Protein AF-A0A955R3Y4-F1 (afdb_monomer_lite)

Radius of gyration: 25.88 Å; chains: 1; bounding box: 70×52×68 Å

Foldseek 3Di:
DPPVPDDWDWDADPVGDTDTHGDDPDPVVVVVVPDDPPPDVVVVVPPPDDPPPQDQFDQEDEWDDDAAEGEAEQQDKDWHAYAYPVRPFQAKAKDKAFPQWGAHGRRIIIGNHHPLRAAKMKIKMWTDDPPDIDIGIYIYHYHYDPDDPPPPPDPPPPPPDDDDDDDDDSDVQKWKKKWKFKKKWKDAPQDAGPVCVPPPRIDMDMWIKIKIKIWHDDQFKIKMKIKMWTQPCDPDPDSVDTDIWIKIKIWMWGDGNFKIKTKMWIDTPVWTWIWMKIGGFPDADPVRFTKAKIWIWIQTPPRNIIMIIMTIMDTD

pLDDT: mean 72.3, std 21.32, range [29.27, 97.88]

Structure (mmCIF, N/CA/C/O backbone):
data_AF-A0A955R3Y4-F1
#
_entry.id   AF-A0A955R3Y4-F1
#
loop_
_atom_site.group_PDB
_atom_site.id
_atom_site.type_symbol
_atom_site.label_atom_id
_atom_site.label_alt_id
_atom_site.label_comp_id
_atom_site.label_asym_id
_atom_site.label_entity_id
_atom_site.label_seq_id
_atom_site.pdbx_PDB_ins_code
_atom_site.Cartn_x
_atom_site.Cartn_y
_atom_site.Cartn_z
_atom_site.occupancy
_atom_site.B_iso_or_equiv
_atom_site.auth_seq_id
_atom_site.auth_comp_id
_atom_site.auth_asym_id
_atom_site.auth_atom_id
_atom_site.pdbx_PDB_model_num
ATOM 1 N N . GLU A 1 1 ? -15.580 -16.713 -31.686 1.00 42.12 1 GLU A N 1
ATOM 2 C CA . GLU A 1 1 ? -15.980 -15.985 -32.903 1.00 42.12 1 GLU A CA 1
ATOM 3 C C . GLU A 1 1 ? -17.312 -16.547 -33.347 1.00 42.12 1 GLU A C 1
ATOM 5 O O . GLU A 1 1 ? -17.375 -17.719 -33.713 1.00 42.12 1 GLU A O 1
ATOM 10 N N . ASP A 1 2 ? -18.370 -15.755 -33.186 1.00 47.81 2 ASP A N 1
ATOM 11 C CA . ASP A 1 2 ? -19.682 -16.065 -33.756 1.00 47.81 2 ASP A CA 1
ATOM 12 C C . ASP A 1 2 ? -19.708 -15.637 -35.242 1.00 47.81 2 ASP A C 1
ATOM 14 O O . ASP A 1 2 ? -18.773 -14.993 -35.731 1.00 47.81 2 ASP A O 1
ATOM 18 N N . ALA A 1 3 ? -20.763 -16.015 -35.971 1.00 44.94 3 ALA A N 1
ATOM 19 C CA . ALA A 1 3 ? -20.876 -15.871 -37.433 1.00 44.94 3 ALA A CA 1
ATOM 20 C C . ALA A 1 3 ? -20.711 -14.435 -37.986 1.00 44.94 3 ALA A C 1
ATOM 22 O O . ALA A 1 3 ? -20.480 -14.277 -39.185 1.00 44.94 3 ALA A O 1
ATOM 23 N N . ASP A 1 4 ? -20.775 -13.421 -37.121 1.00 56.56 4 ASP A N 1
ATOM 24 C CA . ASP A 1 4 ? -20.722 -11.999 -37.477 1.00 56.56 4 ASP A CA 1
ATOM 25 C C . ASP A 1 4 ? -19.352 -11.336 -37.208 1.00 56.56 4 ASP A C 1
ATOM 27 O O . ASP A 1 4 ? -19.182 -10.145 -37.451 1.00 56.56 4 ASP A O 1
ATOM 31 N N . GLY A 1 5 ? -18.343 -12.086 -36.740 1.00 57.78 5 GLY A N 1
ATOM 32 C CA . GLY A 1 5 ? -16.956 -11.601 -36.636 1.00 57.78 5 GLY A CA 1
ATOM 33 C C . GLY A 1 5 ? -16.653 -10.623 -35.489 1.00 57.78 5 GLY A C 1
ATOM 34 O O . GLY A 1 5 ? -15.522 -10.148 -35.399 1.00 57.78 5 GLY A O 1
ATOM 35 N N . CYS A 1 6 ? -17.605 -10.340 -34.594 1.00 65.44 6 CYS A N 1
ATOM 36 C CA . CYS A 1 6 ? -17.354 -9.553 -33.380 1.00 65.44 6 CYS A CA 1
ATOM 37 C C . CYS A 1 6 ? -16.723 -10.454 -32.279 1.00 65.44 6 CYS A C 1
ATOM 39 O O . CYS A 1 6 ? -17.157 -11.600 -32.100 1.00 65.44 6 CYS A O 1
ATOM 41 N N . PRO A 1 7 ? -15.696 -9.991 -31.536 1.00 52.31 7 PRO A N 1
ATOM 42 C CA . PRO A 1 7 ? -15.112 -10.756 -30.437 1.00 52.31 7 PRO A CA 1
ATOM 43 C C . PRO A 1 7 ? -16.051 -10.768 -29.221 1.00 52.31 7 PRO A C 1
ATOM 45 O O . PRO A 1 7 ? -16.464 -9.719 -28.732 1.00 52.31 7 PRO A O 1
ATOM 48 N N . ASP A 1 8 ? -16.373 -11.958 -28.713 1.00 54.97 8 ASP A N 1
ATOM 49 C CA . ASP A 1 8 ? -17.106 -12.102 -27.452 1.00 54.97 8 ASP A CA 1
ATOM 50 C C . ASP A 1 8 ? -16.209 -11.730 -26.270 1.00 54.97 8 ASP A C 1
ATOM 52 O O . ASP A 1 8 ? -15.056 -12.172 -26.189 1.00 54.97 8 ASP A O 1
ATOM 56 N N . LEU A 1 9 ? -16.756 -10.971 -25.319 1.00 50.31 9 LEU A N 1
ATOM 57 C CA . LEU A 1 9 ? -16.065 -10.664 -24.076 1.00 50.31 9 LEU A CA 1
ATOM 58 C C . LEU A 1 9 ? -16.413 -11.733 -23.036 1.00 50.31 9 LEU A C 1
ATOM 60 O O . LEU A 1 9 ? -17.560 -11.871 -22.604 1.00 50.31 9 LEU A O 1
ATOM 64 N N . LEU A 1 10 ? -15.402 -12.498 -22.631 1.00 42.94 10 LEU A N 1
ATOM 65 C CA . LEU A 1 10 ? -15.496 -13.429 -21.513 1.00 42.94 10 LEU A CA 1
ATOM 66 C C . LEU A 1 10 ? -15.065 -12.711 -20.242 1.00 42.94 10 LEU A C 1
ATOM 68 O O . LEU A 1 10 ? -13.888 -12.393 -20.066 1.00 42.94 10 LEU A O 1
ATOM 72 N N . VAL A 1 11 ? -16.025 -12.477 -19.355 1.00 50.31 11 VAL A N 1
ATOM 73 C CA . VAL A 1 11 ? -15.764 -11.922 -18.029 1.00 50.31 11 VAL A CA 1
ATOM 74 C C . VAL A 1 11 ? -15.868 -13.065 -17.035 1.00 50.31 11 VAL A C 1
ATOM 76 O O . VAL A 1 11 ? -16.902 -13.726 -16.955 1.00 50.31 11 VAL A O 1
ATOM 79 N N . ALA A 1 12 ? -14.787 -13.322 -16.306 1.00 40.94 12 ALA A N 1
ATOM 80 C CA . ALA A 1 12 ? -14.759 -14.309 -15.238 1.00 40.94 12 ALA A CA 1
ATOM 81 C C . ALA A 1 12 ? -14.497 -13.614 -13.906 1.00 40.94 12 ALA A C 1
ATOM 83 O O . ALA A 1 12 ? -13.655 -12.715 -13.824 1.00 40.94 12 ALA A O 1
ATOM 84 N N . ASP A 1 13 ? -15.216 -14.033 -12.871 1.00 55.44 13 ASP A N 1
ATOM 85 C CA . ASP A 1 13 ? -14.928 -13.595 -11.512 1.00 55.44 13 ASP A CA 1
ATOM 86 C C . ASP A 1 13 ? -13.701 -14.318 -10.926 1.00 55.44 13 ASP A C 1
ATOM 88 O O . ASP A 1 13 ? -13.124 -15.239 -11.515 1.00 55.44 13 ASP A O 1
ATOM 92 N N . ALA A 1 14 ? -13.292 -13.887 -9.731 1.00 36.03 14 ALA A N 1
ATOM 93 C CA . ALA A 1 14 ? -12.153 -14.455 -9.012 1.00 36.03 14 ALA A CA 1
ATOM 94 C C . ALA A 1 14 ? -12.353 -15.927 -8.587 1.00 36.03 14 ALA A C 1
ATOM 96 O O . ALA A 1 14 ? -11.391 -16.566 -8.158 1.00 36.03 14 ALA A O 1
ATOM 97 N N . GLU A 1 15 ? -13.570 -16.465 -8.704 1.00 43.53 15 GLU A N 1
ATOM 98 C CA . GLU A 1 15 ? -13.926 -17.847 -8.370 1.00 43.53 15 GLU A CA 1
ATOM 99 C C . GLU A 1 15 ? -14.078 -18.738 -9.620 1.00 43.53 15 GLU A C 1
ATOM 101 O O . GLU A 1 15 ? -14.261 -19.949 -9.498 1.00 43.53 15 GLU A O 1
ATOM 106 N N . GLY A 1 16 ? -13.907 -18.175 -10.823 1.00 34.09 16 GLY A N 1
ATOM 107 C CA . GLY A 1 16 ? -13.902 -18.904 -12.091 1.00 34.09 16 GLY A CA 1
ATOM 108 C C . GLY A 1 16 ? -15.279 -19.070 -12.736 1.00 34.09 16 GLY A C 1
ATOM 109 O O . GLY A 1 16 ? -15.407 -19.852 -13.683 1.00 34.09 16 GLY A O 1
ATOM 110 N N . HIS A 1 17 ? -16.301 -18.347 -12.276 1.00 48.25 17 HIS A N 1
ATOM 111 C CA . HIS A 1 17 ? -17.592 -18.311 -12.956 1.00 48.25 17 HIS A CA 1
ATOM 112 C C . HIS A 1 17 ? -17.524 -17.309 -14.109 1.00 48.25 17 HIS A C 1
ATOM 114 O O . HIS A 1 17 ? -17.313 -16.114 -13.911 1.00 48.25 17 HIS A O 1
ATOM 120 N N . GLY A 1 18 ? -17.656 -17.819 -15.334 1.00 41.25 18 GLY A N 1
ATOM 121 C CA . GLY A 1 18 ? -17.630 -17.017 -16.552 1.00 41.25 18 GLY A CA 1
ATOM 122 C C . GLY A 1 18 ? -19.031 -16.618 -17.002 1.00 41.25 18 GLY A C 1
ATOM 123 O O . GLY A 1 18 ? -19.903 -17.476 -17.140 1.00 41.25 18 GLY A O 1
ATOM 124 N N . ALA A 1 19 ? -19.225 -15.336 -17.299 1.00 46.50 19 ALA A N 1
ATOM 125 C CA . ALA A 1 19 ? -20.335 -14.848 -18.103 1.00 46.50 19 ALA A CA 1
ATOM 126 C C . ALA A 1 19 ? -19.816 -14.501 -19.506 1.00 46.50 19 ALA A C 1
ATOM 128 O O . ALA A 1 19 ? -18.814 -13.800 -19.662 1.00 46.50 19 ALA A O 1
ATOM 129 N N . GLN A 1 20 ? -20.494 -15.014 -20.534 1.00 50.69 20 GLN A N 1
ATOM 130 C CA . GLN A 1 20 ? -20.220 -14.658 -21.923 1.00 50.69 20 GLN A CA 1
ATOM 131 C C . GLN A 1 20 ? -21.128 -13.491 -22.300 1.00 50.69 20 GLN A C 1
ATOM 133 O O . GLN A 1 20 ? -22.345 -13.652 -22.404 1.00 50.69 20 GLN A O 1
ATOM 138 N N . VAL A 1 21 ? -20.534 -12.318 -22.493 1.00 57.12 21 VAL A N 1
ATOM 139 C CA . VAL A 1 21 ? -21.244 -11.153 -23.016 1.00 57.12 21 VAL A CA 1
ATOM 140 C C . VAL A 1 21 ? -21.005 -11.124 -24.519 1.00 57.12 21 VAL A C 1
ATOM 142 O O . VAL A 1 21 ? -19.871 -10.962 -24.973 1.00 57.12 21 VAL A O 1
ATOM 145 N N . ARG A 1 22 ? -22.072 -11.328 -25.297 1.00 58.97 22 ARG A N 1
ATOM 146 C CA . ARG A 1 22 ? -22.007 -11.224 -26.759 1.00 58.97 22 ARG A CA 1
ATOM 147 C C . ARG A 1 22 ? -21.704 -9.782 -27.147 1.00 58.97 22 ARG A C 1
ATOM 149 O O . ARG A 1 22 ? -22.445 -8.881 -26.756 1.00 58.97 22 ARG A O 1
ATOM 156 N N . GLY A 1 23 ? -20.616 -9.574 -27.884 1.00 56.66 23 GLY A N 1
ATOM 157 C CA . GLY A 1 23 ? -20.201 -8.243 -28.322 1.00 56.66 23 GLY A CA 1
ATOM 158 C C . GLY A 1 23 ? -21.203 -7.634 -29.309 1.00 56.66 23 GLY A C 1
ATOM 159 O O . GLY A 1 23 ? -21.595 -8.296 -30.268 1.00 56.66 23 GLY A O 1
ATOM 160 N N . SER A 1 24 ? -21.603 -6.378 -29.081 1.00 53.62 24 SER A N 1
ATOM 161 C CA . SER A 1 24 ? -22.233 -5.529 -30.102 1.00 53.62 24 SER A CA 1
ATOM 162 C C . SER A 1 24 ? -21.135 -4.768 -30.838 1.00 53.62 24 SER A C 1
ATOM 164 O O . SER A 1 24 ? -20.265 -4.182 -30.196 1.00 53.62 24 SER A O 1
ATOM 166 N N . CYS A 1 25 ? -21.169 -4.762 -32.169 1.00 51.50 25 CYS A N 1
ATOM 167 C CA . CYS A 1 25 ? -20.229 -4.020 -33.014 1.00 51.50 25 CYS A CA 1
ATOM 168 C C . CYS A 1 25 ? -20.596 -2.515 -33.112 1.00 51.50 25 CYS A C 1
ATOM 170 O O . CYS A 1 25 ? -20.520 -1.921 -34.185 1.00 51.50 25 CYS A O 1
ATOM 172 N N . ASP A 1 26 ? -21.010 -1.900 -32.000 1.00 54.97 26 ASP A N 1
ATOM 173 C CA . ASP A 1 26 ? -21.252 -0.458 -31.929 1.00 54.97 26 ASP A CA 1
ATOM 174 C C . ASP A 1 26 ? -19.939 0.268 -31.594 1.00 54.97 26 ASP A C 1
ATOM 176 O O . ASP A 1 26 ? -19.373 0.106 -30.508 1.00 54.97 26 ASP A O 1
ATOM 180 N N . ASP A 1 27 ? -19.463 1.086 -32.536 1.00 51.38 27 ASP A N 1
ATOM 181 C CA . ASP A 1 27 ? -18.174 1.797 -32.492 1.00 51.38 27 ASP A CA 1
ATOM 182 C C . ASP A 1 27 ? -18.000 2.722 -31.261 1.00 51.38 27 ASP A C 1
ATOM 184 O O . ASP A 1 27 ? -16.878 3.098 -30.917 1.00 51.38 27 ASP A O 1
ATOM 188 N N . GLU A 1 28 ? -19.080 3.058 -30.544 1.00 45.03 28 GLU A N 1
ATOM 189 C CA . GLU A 1 28 ? -19.028 3.851 -29.305 1.00 45.03 28 GLU A CA 1
ATOM 190 C C . GLU A 1 28 ? -18.547 3.053 -28.079 1.00 45.03 28 GLU A C 1
ATOM 192 O O . GLU A 1 28 ? -17.940 3.630 -27.176 1.00 45.03 28 GLU A O 1
ATOM 197 N N . ILE A 1 29 ? -18.738 1.727 -28.040 1.00 49.62 29 ILE A N 1
ATOM 198 C CA . ILE A 1 29 ? -18.330 0.894 -26.890 1.00 49.62 29 ILE A CA 1
ATOM 199 C C . ILE A 1 29 ? -16.840 0.531 -26.978 1.00 49.62 29 ILE A C 1
ATOM 201 O O . ILE A 1 29 ? -16.151 0.474 -25.958 1.00 49.62 29 ILE A O 1
ATOM 205 N N . ALA A 1 30 ? -16.309 0.367 -28.193 1.00 45.72 30 ALA A N 1
ATOM 206 C CA . ALA A 1 30 ? -14.883 0.124 -28.413 1.00 45.72 30 ALA A CA 1
ATOM 207 C C . ALA A 1 30 ? -14.016 1.323 -27.979 1.00 45.72 30 ALA A C 1
ATOM 209 O O . ALA A 1 30 ? -12.943 1.131 -27.410 1.00 45.72 30 ALA A O 1
ATOM 210 N N . ALA A 1 31 ? -14.514 2.553 -28.152 1.00 45.38 31 ALA A N 1
ATOM 211 C CA . ALA A 1 31 ? -13.826 3.764 -27.702 1.00 45.38 31 ALA A CA 1
ATOM 212 C C . ALA A 1 31 ? -13.839 3.938 -26.167 1.00 45.38 31 ALA A C 1
ATOM 214 O O . ALA A 1 31 ? -12.901 4.503 -25.608 1.00 45.38 31 ALA A O 1
ATOM 215 N N . ALA A 1 32 ? -14.862 3.422 -25.475 1.00 43.62 32 ALA A N 1
ATOM 216 C CA . ALA A 1 32 ? -14.944 3.454 -24.011 1.00 43.62 32 ALA A CA 1
ATOM 217 C C . ALA A 1 32 ? -14.043 2.402 -23.333 1.00 43.62 32 ALA A C 1
ATOM 219 O O . ALA A 1 32 ? -13.633 2.592 -22.192 1.00 43.62 32 ALA A O 1
ATOM 220 N N . ALA A 1 33 ? -13.697 1.313 -24.027 1.00 44.00 33 ALA A N 1
ATOM 221 C CA . ALA A 1 33 ? -12.803 0.280 -23.500 1.00 44.00 33 ALA A CA 1
ATOM 222 C C . ALA A 1 33 ? -11.307 0.666 -23.560 1.00 44.00 33 ALA A C 1
ATOM 224 O O . ALA A 1 33 ? -10.504 0.095 -22.822 1.00 44.00 33 ALA A O 1
ATOM 225 N N . GLU A 1 34 ? -10.927 1.635 -24.403 1.00 40.19 34 GLU A N 1
ATOM 226 C CA . GLU A 1 34 ? -9.536 2.107 -24.548 1.00 40.19 34 GLU A CA 1
ATOM 227 C C . GLU A 1 34 ? -9.220 3.390 -23.752 1.00 40.19 34 GLU A C 1
ATOM 229 O O . GLU A 1 34 ? -8.051 3.768 -23.635 1.00 40.19 34 GLU A O 1
ATOM 234 N N . ALA A 1 35 ? -10.222 4.038 -23.147 1.00 36.44 35 ALA A N 1
ATOM 235 C CA . ALA A 1 35 ? -10.051 5.251 -22.350 1.00 36.44 35 ALA A CA 1
ATOM 236 C C . ALA A 1 35 ? -10.228 4.986 -20.841 1.00 36.44 35 ALA A C 1
ATOM 238 O O . ALA A 1 35 ? -11.332 4.805 -20.352 1.00 36.44 35 ALA A O 1
ATOM 239 N N . ASP A 1 36 ? -9.105 5.030 -20.122 1.00 35.00 36 ASP A N 1
ATOM 240 C CA . ASP A 1 36 ? -8.969 5.390 -18.703 1.00 35.00 36 ASP A CA 1
ATOM 241 C C . ASP A 1 36 ? -9.794 4.591 -17.666 1.00 35.00 36 ASP A C 1
ATOM 243 O O . ASP A 1 36 ? -10.947 4.877 -17.349 1.00 35.00 36 ASP A O 1
ATOM 247 N N . ALA A 1 37 ? -9.134 3.620 -17.027 1.00 34.91 37 ALA A N 1
ATOM 248 C CA . ALA A 1 37 ? -9.647 2.855 -15.890 1.00 34.91 37 ALA A CA 1
ATOM 249 C C . ALA A 1 37 ? -9.628 3.659 -14.571 1.00 34.91 37 ALA A C 1
ATOM 251 O O . ALA A 1 37 ? -9.169 3.182 -13.530 1.00 34.91 37 ALA A O 1
ATOM 252 N N . THR A 1 38 ? -10.161 4.877 -14.583 1.00 35.47 38 THR A N 1
ATOM 253 C CA . THR A 1 38 ? -10.845 5.403 -13.404 1.00 35.47 38 THR A CA 1
ATOM 254 C C . THR A 1 38 ? -12.250 4.827 -13.431 1.00 35.47 38 THR A C 1
ATOM 256 O O . THR A 1 38 ? -13.024 5.145 -14.326 1.00 35.47 38 THR A O 1
ATOM 259 N N . LEU A 1 39 ? -12.569 3.960 -12.466 1.00 35.94 39 LEU A N 1
ATOM 260 C CA . LEU A 1 39 ? -13.948 3.579 -12.158 1.00 35.94 39 LEU A CA 1
ATOM 261 C C . LEU A 1 39 ? -14.719 4.860 -11.826 1.00 35.94 39 LEU A C 1
ATOM 263 O O . LEU A 1 39 ? -14.707 5.341 -10.693 1.00 35.94 39 LEU A O 1
ATOM 267 N N . ASP A 1 40 ? -15.307 5.448 -12.858 1.00 37.41 40 ASP A N 1
ATOM 268 C CA . ASP A 1 40 ? -16.176 6.597 -12.748 1.00 37.41 40 ASP A CA 1
ATOM 269 C C . ASP A 1 40 ? -17.411 6.177 -11.943 1.00 37.41 40 ASP A C 1
ATOM 271 O O . ASP A 1 40 ? -17.917 5.056 -12.071 1.00 37.41 40 ASP A O 1
ATOM 275 N N . ALA A 1 41 ? -17.909 7.071 -11.092 1.00 38.03 41 ALA A N 1
ATOM 276 C CA . ALA A 1 41 ? -19.123 6.830 -10.316 1.00 38.03 41 ALA A CA 1
ATOM 277 C C . ALA A 1 41 ? -20.336 6.543 -11.231 1.00 38.03 41 ALA A C 1
ATOM 279 O O . ALA A 1 41 ? -21.311 5.935 -10.792 1.00 38.03 41 ALA A O 1
ATOM 280 N N . SER A 1 42 ? -20.239 6.912 -12.513 1.00 35.91 42 SER A N 1
ATOM 281 C CA . SER A 1 42 ? -21.190 6.580 -13.576 1.00 35.91 42 SER A CA 1
ATOM 282 C C . SER A 1 42 ? -21.229 5.085 -13.944 1.00 35.91 42 SER A C 1
ATOM 284 O O . SER A 1 42 ? -22.301 4.577 -14.261 1.00 35.91 42 SER A O 1
ATOM 286 N N . VAL A 1 43 ? -20.118 4.341 -13.830 1.00 40.38 43 VAL A N 1
ATOM 287 C CA . VAL A 1 43 ? -20.068 2.890 -14.121 1.00 40.38 43 VAL A CA 1
ATOM 288 C C . VAL A 1 43 ? -20.729 2.078 -13.005 1.00 40.38 43 VAL A C 1
ATOM 290 O O . VAL A 1 43 ? -21.375 1.067 -13.257 1.00 40.38 43 VAL A O 1
ATOM 293 N N . MET A 1 44 ? -20.652 2.550 -11.758 1.00 39.66 44 MET A N 1
ATOM 294 C CA . MET A 1 44 ? -21.438 1.970 -10.661 1.00 39.66 44 MET A CA 1
ATOM 295 C C . MET A 1 44 ? -22.935 2.287 -10.790 1.00 39.66 44 MET A C 1
ATOM 297 O O . MET A 1 44 ? -23.756 1.509 -10.313 1.00 39.66 44 MET A O 1
ATOM 301 N N . ALA A 1 45 ? -23.296 3.394 -11.450 1.00 39.53 45 ALA A N 1
ATOM 302 C CA . ALA A 1 45 ? -24.686 3.752 -11.733 1.00 39.53 45 ALA A CA 1
ATOM 303 C C . ALA A 1 45 ? -25.294 2.958 -12.908 1.00 39.53 45 ALA A C 1
ATOM 305 O O . ALA A 1 45 ? -26.516 2.896 -13.020 1.00 39.53 45 ALA A O 1
ATOM 306 N N . SER A 1 46 ? -24.472 2.330 -13.761 1.00 36.03 46 SER A N 1
ATOM 307 C CA . SER A 1 46 ? -24.928 1.502 -14.889 1.00 36.03 46 SER A CA 1
ATOM 308 C C . SER A 1 46 ? -24.990 0.001 -14.588 1.00 36.03 46 SER A C 1
ATOM 310 O O . SER A 1 46 ? -25.465 -0.770 -15.425 1.00 36.03 46 SER A O 1
ATOM 312 N N . LEU A 1 47 ? -24.578 -0.431 -13.388 1.00 39.22 47 LEU A N 1
ATOM 313 C CA . LEU A 1 47 ? -24.894 -1.766 -12.887 1.00 39.22 47 LEU A CA 1
ATOM 314 C C . LEU A 1 47 ? -26.398 -1.830 -12.613 1.00 39.22 47 LEU A C 1
ATOM 316 O O . LEU A 1 47 ? -26.876 -1.467 -11.541 1.00 39.22 47 LEU A O 1
ATOM 320 N N . SER A 1 48 ? -27.151 -2.291 -13.610 1.00 36.94 48 SER A N 1
ATOM 321 C CA . SER A 1 48 ? -28.541 -2.685 -13.436 1.00 36.94 48 SER A CA 1
ATOM 322 C C . SER A 1 48 ? -28.574 -3.881 -12.488 1.00 36.94 48 SER A C 1
ATOM 324 O O . SER A 1 48 ? -28.365 -5.027 -12.896 1.00 36.94 48 SER A O 1
ATOM 326 N N . PHE A 1 49 ? -28.786 -3.615 -11.206 1.00 48.41 49 PHE A N 1
ATOM 327 C CA . PHE A 1 49 ? -29.177 -4.655 -10.275 1.00 48.41 49 PHE A CA 1
ATOM 328 C C . PHE A 1 49 ? -30.567 -5.135 -10.707 1.00 48.41 49 PHE A C 1
ATOM 330 O O . PHE A 1 49 ? -31.399 -4.299 -11.067 1.00 48.41 49 PHE A O 1
ATOM 337 N N . PRO A 1 50 ? -30.825 -6.453 -10.762 1.00 46.56 50 PRO A N 1
ATOM 338 C CA . PRO A 1 50 ? -32.183 -6.922 -10.992 1.00 46.56 50 PRO A CA 1
ATOM 339 C C . PRO A 1 50 ? -33.111 -6.236 -9.980 1.00 46.56 50 PRO A C 1
ATOM 341 O O . PRO A 1 50 ? -32.700 -6.029 -8.838 1.00 46.56 50 PRO A O 1
ATOM 344 N N . ASP A 1 51 ? -34.339 -5.900 -10.395 1.00 48.62 51 ASP A N 1
ATOM 345 C CA . ASP A 1 51 ? -35.446 -5.461 -9.523 1.00 48.62 51 ASP A CA 1
ATOM 346 C C . ASP A 1 51 ? -35.865 -6.610 -8.577 1.00 48.62 51 ASP A C 1
ATOM 348 O O . ASP A 1 51 ? -37.021 -7.037 -8.503 1.00 48.62 51 ASP A O 1
ATOM 352 N N . GLU A 1 52 ? -34.894 -7.203 -7.894 1.00 55.62 52 GLU A N 1
ATOM 353 C CA . GLU A 1 52 ? -35.103 -8.190 -6.870 1.00 55.62 52 GLU A CA 1
ATOM 354 C C . GLU A 1 52 ? -35.637 -7.427 -5.665 1.00 55.62 52 GLU A C 1
ATOM 356 O O . GLU A 1 52 ? -35.005 -6.514 -5.130 1.00 55.62 52 GLU A O 1
ATOM 361 N N . VAL A 1 53 ? -36.876 -7.746 -5.300 1.00 65.31 53 VAL A N 1
ATOM 362 C CA . VAL A 1 53 ? -37.555 -7.145 -4.159 1.00 65.31 53 VAL A CA 1
ATOM 363 C C . VAL A 1 53 ? -36.747 -7.492 -2.912 1.00 65.31 53 VAL A C 1
ATOM 365 O O . VAL A 1 53 ? -36.893 -8.581 -2.360 1.00 65.31 53 VAL A O 1
ATOM 368 N N . LEU A 1 54 ? -35.886 -6.569 -2.480 1.00 68.44 54 LEU A N 1
ATOM 369 C CA . LEU A 1 54 ? -35.119 -6.729 -1.253 1.00 68.44 54 LEU A CA 1
ATOM 370 C C . LEU A 1 54 ? -36.100 -6.817 -0.084 1.00 68.44 54 LEU A C 1
ATOM 372 O O . LEU A 1 54 ? -36.934 -5.933 0.138 1.00 68.44 54 LEU A O 1
ATOM 376 N N . HIS A 1 55 ? -36.022 -7.922 0.649 1.00 75.81 55 HIS A N 1
ATOM 377 C CA . HIS A 1 55 ? -36.803 -8.095 1.860 1.00 75.81 55 HIS A CA 1
ATOM 378 C C . HIS A 1 55 ? -36.268 -7.156 2.951 1.00 75.81 55 HIS A C 1
ATOM 380 O O . HIS A 1 55 ? -35.058 -6.935 3.023 1.00 75.81 55 HIS A O 1
ATOM 386 N N . PRO A 1 56 ? -37.140 -6.592 3.810 1.00 80.19 56 PRO A N 1
ATOM 387 C CA . PRO A 1 56 ? -36.670 -5.817 4.948 1.00 80.19 56 PRO A CA 1
ATOM 388 C C . PRO A 1 56 ? -35.751 -6.685 5.821 1.00 80.19 56 PRO A C 1
ATOM 390 O O . PRO A 1 56 ? -35.988 -7.896 5.926 1.00 80.19 56 PRO A O 1
ATOM 393 N N . PRO A 1 57 ? -34.738 -6.090 6.474 1.00 82.94 57 PRO A N 1
ATOM 394 C CA . PRO A 1 57 ? -33.839 -6.850 7.323 1.00 82.94 57 PRO A CA 1
ATOM 395 C C . PRO A 1 57 ? -34.629 -7.594 8.410 1.00 82.94 57 PRO A C 1
ATOM 397 O O . PRO A 1 57 ? -35.541 -7.010 9.003 1.00 82.94 57 PRO A O 1
ATOM 400 N N . PRO A 1 58 ? -34.309 -8.866 8.699 1.00 84.12 58 PRO A N 1
ATOM 401 C CA . PRO A 1 58 ? -35.050 -9.641 9.683 1.00 84.12 58 PRO A CA 1
ATOM 402 C C . PRO A 1 58 ? -34.844 -9.078 11.097 1.00 84.12 58 PRO A C 1
ATOM 404 O O . PRO A 1 58 ? -33.742 -8.657 11.451 1.00 84.12 58 PRO A O 1
ATOM 407 N N . ASP A 1 59 ? -35.879 -9.132 11.940 1.00 88.75 59 ASP A N 1
ATOM 408 C CA . ASP A 1 59 ? -35.791 -8.739 13.359 1.00 88.75 59 ASP A CA 1
ATOM 409 C C . ASP A 1 59 ? -34.895 -9.690 14.180 1.00 88.75 59 ASP A C 1
ATOM 411 O O . ASP A 1 59 ? -34.355 -9.323 15.228 1.00 88.75 59 ASP A O 1
ATOM 415 N N . GLU A 1 60 ? -34.711 -10.920 13.700 1.00 89.56 60 GLU A N 1
ATOM 416 C CA . GLU A 1 60 ? -33.955 -11.981 14.358 1.00 89.56 60 GLU A CA 1
ATOM 417 C C . GLU A 1 60 ? -33.097 -12.743 13.343 1.00 89.56 60 GLU A C 1
ATOM 419 O O . GLU A 1 60 ? -33.565 -13.102 12.265 1.00 89.56 60 GLU A O 1
ATOM 424 N N . ILE A 1 61 ? -31.840 -13.007 13.703 1.00 85.75 61 ILE A N 1
ATOM 425 C CA . ILE A 1 61 ? -30.915 -13.829 12.917 1.00 85.75 61 ILE A CA 1
ATOM 426 C C . ILE A 1 61 ? -30.542 -15.047 13.750 1.00 85.75 61 ILE A C 1
ATOM 428 O O . ILE A 1 61 ? -29.889 -14.931 14.793 1.00 85.75 61 ILE A O 1
ATOM 432 N N . VAL A 1 62 ? -30.925 -16.219 13.249 1.00 87.44 62 VAL A N 1
ATOM 433 C CA . VAL A 1 62 ? -30.620 -17.501 13.883 1.00 87.44 62 VAL A CA 1
ATOM 434 C C . VAL A 1 62 ? -29.263 -17.997 13.395 1.00 87.44 62 VAL A C 1
ATOM 436 O O . VAL A 1 62 ? -29.081 -18.327 12.224 1.00 87.44 62 VAL A O 1
ATOM 439 N N . ILE A 1 63 ? -28.308 -18.072 14.312 1.00 85.12 63 ILE A N 1
ATOM 440 C CA . ILE A 1 63 ? -26.935 -18.496 14.055 1.00 85.12 63 ILE A CA 1
ATOM 441 C C . ILE A 1 63 ? -26.835 -20.022 14.224 1.00 85.12 63 ILE A C 1
ATOM 443 O O . ILE A 1 63 ? -27.103 -20.530 15.315 1.00 85.12 63 ILE A O 1
ATOM 447 N N . GLY A 1 64 ? -26.443 -20.768 13.177 1.00 70.12 64 GLY A N 1
ATOM 448 C CA . GLY A 1 64 ? -26.224 -22.218 13.316 1.00 70.12 64 GLY A CA 1
ATOM 449 C C . GLY A 1 64 ? -26.029 -23.058 12.047 1.00 70.12 64 GLY A C 1
ATOM 450 O O . GLY A 1 64 ? -25.072 -23.824 12.002 1.00 70.12 64 GLY A O 1
ATOM 451 N N . GLU A 1 65 ? -26.904 -22.973 11.038 1.00 59.06 65 GLU A N 1
ATOM 452 C CA . GLU A 1 65 ? -26.968 -24.040 10.008 1.00 59.06 65 GLU A CA 1
ATOM 453 C C . GLU A 1 65 ? -26.543 -23.629 8.589 1.00 59.06 65 GLU A C 1
ATOM 455 O O . GLU A 1 65 ? -26.100 -24.478 7.817 1.00 59.06 65 GLU A O 1
ATOM 460 N N . ALA A 1 66 ? -26.592 -22.340 8.245 1.00 68.19 66 ALA A N 1
ATOM 461 C CA . ALA A 1 66 ? -26.108 -21.820 6.966 1.00 68.19 66 ALA A CA 1
ATOM 462 C C . ALA A 1 66 ? -25.726 -20.341 7.090 1.00 68.19 66 ALA A C 1
ATOM 464 O O . ALA A 1 66 ? -26.274 -19.622 7.928 1.00 68.19 66 ALA A O 1
ATOM 465 N N . TRP A 1 67 ? -24.800 -19.886 6.242 1.00 75.44 67 TRP A N 1
ATOM 466 C CA . TRP A 1 67 ? -24.497 -18.463 6.103 1.00 75.44 67 TRP A CA 1
ATOM 467 C C . TRP A 1 67 ? -25.712 -17.767 5.493 1.00 75.44 67 TRP A C 1
ATOM 469 O O . TRP A 1 67 ? -25.995 -17.923 4.308 1.00 75.44 67 TRP A O 1
ATOM 479 N N . GLN A 1 68 ? -26.455 -17.043 6.325 1.00 87.12 68 GLN A N 1
ATOM 480 C CA . GLN A 1 68 ? -27.562 -16.207 5.871 1.00 87.12 68 GLN A CA 1
ATOM 481 C C . GLN A 1 68 ? -27.001 -14.936 5.230 1.00 87.12 68 GLN A C 1
ATOM 483 O O . GLN A 1 68 ? -25.960 -14.436 5.660 1.00 87.12 68 GLN A O 1
ATOM 488 N N . VAL A 1 69 ? -27.684 -14.423 4.210 1.00 86.62 69 VAL A N 1
ATOM 489 C CA . VAL A 1 69 ? -27.420 -13.089 3.666 1.00 86.62 69 VAL A CA 1
ATOM 490 C C . VAL A 1 69 ? -28.441 -12.141 4.279 1.00 86.62 69 VAL A C 1
ATOM 492 O O . VAL A 1 69 ? -29.631 -12.446 4.316 1.00 86.62 69 VAL A O 1
ATOM 495 N N . VAL A 1 70 ? -27.958 -11.028 4.817 1.00 92.56 70 VAL A N 1
ATOM 496 C CA . VAL A 1 70 ? -28.767 -9.971 5.416 1.00 92.56 70 VAL A CA 1
ATOM 497 C C . VAL A 1 70 ? -28.615 -8.741 4.541 1.00 92.56 70 VAL A C 1
ATOM 499 O O . VAL A 1 70 ? -27.544 -8.132 4.503 1.00 92.56 70 VAL A O 1
ATOM 502 N N . ASP A 1 71 ? -29.683 -8.387 3.842 1.00 91.25 71 ASP A N 1
ATOM 503 C CA . ASP A 1 71 ? -29.714 -7.218 2.975 1.00 91.25 71 ASP A CA 1
ATOM 504 C C . ASP A 1 71 ? -30.090 -5.963 3.770 1.00 91.25 71 ASP A C 1
ATOM 506 O O . ASP A 1 71 ? -31.022 -5.968 4.575 1.00 91.25 71 ASP A O 1
ATOM 510 N N . VAL A 1 72 ? -29.343 -4.879 3.561 1.00 91.94 72 VAL A N 1
ATOM 511 C CA . VAL A 1 72 ? -29.567 -3.568 4.190 1.00 91.94 72 VAL A CA 1
ATOM 512 C C . VAL A 1 72 ? -29.361 -2.486 3.140 1.00 91.94 72 VAL A C 1
ATOM 514 O O . VAL A 1 72 ? -28.417 -2.572 2.361 1.00 91.94 72 VAL A O 1
ATOM 517 N N . ARG A 1 73 ? -30.187 -1.440 3.107 1.00 91.81 73 ARG A N 1
ATOM 518 C CA . ARG A 1 73 ? -29.962 -0.310 2.194 1.00 91.81 73 ARG A CA 1
ATOM 519 C C . ARG A 1 73 ? -29.263 0.839 2.892 1.00 91.81 73 ARG A C 1
ATOM 521 O O . ARG A 1 73 ? -29.427 1.048 4.091 1.00 91.81 73 ARG A O 1
ATOM 528 N N . VAL A 1 74 ? -28.506 1.630 2.141 1.00 88.62 74 VAL A N 1
ATOM 529 C CA . VAL A 1 74 ? -27.982 2.907 2.636 1.00 88.62 74 VAL A CA 1
ATOM 530 C C . VAL A 1 74 ? -29.146 3.777 3.116 1.00 88.62 74 VAL A C 1
ATOM 532 O O . VAL A 1 74 ? -30.124 3.979 2.401 1.00 88.62 74 VAL A O 1
ATOM 535 N N . GLY A 1 75 ? -29.030 4.297 4.337 1.00 88.88 75 GLY A N 1
ATOM 536 C CA . GLY A 1 75 ? -30.092 5.032 5.024 1.00 88.88 75 GLY A CA 1
ATOM 537 C C . GLY A 1 75 ? -30.953 4.171 5.953 1.00 88.88 75 GLY A C 1
ATOM 538 O O . GLY A 1 75 ? -31.571 4.725 6.867 1.00 88.88 75 GLY A O 1
ATOM 539 N N . ASP A 1 76 ? -30.941 2.843 5.802 1.00 91.12 76 ASP A N 1
ATOM 540 C CA . ASP A 1 76 ? -31.627 1.951 6.730 1.00 91.12 76 ASP A CA 1
ATOM 541 C C . ASP A 1 76 ? -30.897 1.872 8.071 1.00 91.12 76 ASP A C 1
ATOM 543 O O . ASP A 1 76 ? -29.670 1.997 8.195 1.00 91.12 76 ASP A O 1
ATOM 547 N N . ARG A 1 77 ? -31.692 1.594 9.104 1.00 92.19 77 ARG A N 1
ATOM 548 C CA . ARG A 1 77 ? -31.199 1.243 10.427 1.00 92.19 77 ARG A CA 1
ATOM 549 C C . ARG A 1 77 ? -31.503 -0.218 10.708 1.00 92.19 77 ARG A C 1
ATOM 551 O O . ARG A 1 77 ? -32.629 -0.570 11.049 1.00 92.19 77 ARG A O 1
ATOM 558 N N . LEU A 1 78 ? -30.471 -1.046 10.637 1.00 93.50 78 LEU A N 1
ATOM 559 C CA . LEU A 1 78 ? -30.530 -2.432 11.069 1.00 93.50 78 LEU A CA 1
ATOM 560 C C . LEU A 1 78 ? -30.531 -2.482 12.596 1.00 93.50 78 LEU A C 1
ATOM 562 O O . LEU A 1 78 ? -29.649 -1.911 13.248 1.00 93.50 78 LEU A O 1
ATOM 566 N N . ARG A 1 79 ? -31.500 -3.195 13.169 1.00 94.94 79 ARG A N 1
ATOM 567 C CA . ARG A 1 79 ? -31.501 -3.562 14.583 1.00 94.94 79 ARG A CA 1
ATOM 568 C C . ARG A 1 79 ? -32.135 -4.936 14.759 1.00 94.94 79 ARG A C 1
ATOM 570 O O . ARG A 1 79 ? -33.346 -5.022 14.914 1.00 94.94 79 ARG A O 1
ATOM 577 N N . SER A 1 80 ? -31.313 -5.977 14.794 1.00 93.44 80 SER A N 1
ATOM 578 C CA . SER A 1 80 ? -31.796 -7.359 14.912 1.00 93.44 80 SER A CA 1
ATOM 579 C C . SER A 1 80 ? -31.178 -8.060 16.109 1.00 93.44 80 SER A C 1
ATOM 581 O O . SER A 1 80 ? -30.127 -7.658 16.615 1.00 93.44 80 SER A O 1
ATOM 583 N N . ARG A 1 81 ? -31.818 -9.127 16.578 1.00 93.00 81 ARG A N 1
ATOM 584 C CA . ARG A 1 81 ? -31.296 -9.959 17.660 1.00 93.00 81 ARG A CA 1
ATOM 585 C C . ARG A 1 81 ? -30.622 -11.206 17.103 1.00 93.00 81 ARG A C 1
ATOM 587 O O . ARG A 1 81 ? -31.215 -11.929 16.314 1.00 93.00 81 ARG A O 1
ATOM 594 N N . LEU A 1 82 ? -29.404 -11.478 17.556 1.00 90.81 82 LEU A N 1
ATOM 595 C CA . LEU A 1 82 ? -28.731 -12.749 17.326 1.00 90.81 82 LEU A CA 1
ATOM 596 C C . LEU A 1 82 ? -29.258 -13.778 18.321 1.00 90.81 82 LEU A C 1
ATOM 598 O O . LEU A 1 82 ? -29.231 -13.557 19.538 1.00 90.81 82 LEU A O 1
ATOM 602 N N . THR A 1 83 ? -29.717 -14.910 17.806 1.00 89.12 83 THR A N 1
ATOM 603 C CA . THR A 1 83 ? -30.155 -16.045 18.614 1.00 89.12 83 THR A CA 1
ATOM 604 C C . THR A 1 83 ? -29.469 -17.317 18.151 1.00 89.12 83 THR A C 1
ATOM 606 O O . THR A 1 83 ? -29.024 -17.454 17.013 1.00 89.12 83 THR A O 1
ATOM 609 N N . LEU A 1 84 ? -29.324 -18.253 19.083 1.00 84.31 84 LEU A N 1
ATOM 610 C CA . LEU A 1 84 ? -28.984 -19.629 18.752 1.00 84.31 84 LEU A CA 1
ATOM 611 C C . LEU A 1 84 ? -30.283 -20.406 18.620 1.00 84.31 84 LEU A C 1
ATOM 613 O O . LEU A 1 84 ? -31.215 -20.143 19.383 1.00 84.31 84 LEU A O 1
ATOM 617 N N . GLY A 1 85 ? -30.308 -21.423 17.759 1.00 75.25 85 GLY A N 1
ATOM 618 C CA . GLY A 1 85 ? -31.442 -22.351 17.695 1.00 75.25 85 GLY A CA 1
ATOM 619 C C . GLY A 1 85 ? -31.788 -22.999 19.048 1.00 75.25 85 GLY A C 1
ATOM 620 O O . GLY A 1 85 ? -32.925 -23.407 19.255 1.00 75.25 85 GLY A O 1
ATOM 621 N N . ASP A 1 86 ? -30.838 -23.046 19.992 1.00 76.44 86 ASP A N 1
ATOM 622 C CA . ASP A 1 86 ? -31.024 -23.563 21.355 1.00 76.44 86 ASP A CA 1
ATOM 623 C C . ASP A 1 86 ? -31.188 -22.483 22.453 1.00 76.44 86 ASP A C 1
ATOM 625 O O . ASP A 1 86 ? -31.443 -22.816 23.611 1.00 76.44 86 ASP A O 1
ATOM 629 N N . GLY A 1 87 ? -31.047 -21.194 22.117 1.00 71.19 87 GLY A N 1
ATOM 630 C CA . GLY A 1 87 ? -31.211 -20.058 23.034 1.00 71.19 87 GLY A CA 1
ATOM 631 C C . GLY A 1 87 ? -30.131 -19.870 24.118 1.00 71.19 87 GLY A C 1
ATOM 632 O O . GLY A 1 87 ? -30.337 -19.074 25.033 1.00 71.19 87 GLY A O 1
ATOM 633 N N . THR A 1 88 ? -28.989 -20.566 24.063 1.00 74.50 88 THR A N 1
ATOM 634 C CA . THR A 1 88 ? -28.053 -20.669 25.210 1.00 74.50 88 THR A CA 1
ATOM 635 C C . THR A 1 88 ? -26.931 -19.616 25.293 1.00 74.50 88 THR A C 1
ATOM 637 O O . THR A 1 88 ? -26.136 -19.633 26.238 1.00 74.50 88 THR A O 1
ATOM 640 N N . ALA A 1 89 ? -26.824 -18.677 24.348 1.00 71.75 89 ALA A N 1
ATOM 641 C CA . ALA A 1 89 ? -25.710 -17.723 24.312 1.00 71.75 89 ALA A CA 1
ATOM 642 C C . ALA A 1 89 ? -25.753 -16.694 25.458 1.00 71.75 89 ALA A C 1
ATOM 644 O O . ALA A 1 89 ? -26.713 -15.941 25.604 1.00 71.75 89 ALA A O 1
ATOM 645 N N . THR A 1 90 ? -24.661 -16.589 26.224 1.00 72.75 90 THR A N 1
ATOM 646 C CA . THR A 1 90 ? -24.535 -15.613 27.325 1.00 72.75 90 THR A CA 1
ATOM 647 C C . THR A 1 90 ? -23.736 -14.361 26.974 1.00 72.75 90 THR A C 1
ATOM 649 O O . THR A 1 90 ? -23.866 -13.346 27.652 1.00 72.75 90 THR A O 1
ATOM 652 N N . THR A 1 91 ? -22.867 -14.426 25.961 1.00 83.56 91 THR A N 1
ATOM 653 C CA . THR A 1 91 ? -22.084 -13.275 25.489 1.00 83.56 91 THR A CA 1
ATOM 654 C C . THR A 1 91 ? -21.871 -13.359 23.988 1.00 83.56 91 THR A C 1
ATOM 656 O O . THR A 1 91 ? -21.655 -14.453 23.471 1.00 83.56 91 THR A O 1
ATOM 659 N N . TRP A 1 92 ? -21.902 -12.206 23.323 1.00 88.56 92 TRP A N 1
ATOM 660 C CA . TRP A 1 92 ? -21.723 -12.073 21.881 1.00 88.56 92 TRP A CA 1
ATOM 661 C C . TRP A 1 92 ? -20.581 -11.112 21.553 1.00 88.56 92 TRP A C 1
ATOM 663 O O . TRP A 1 92 ? -20.344 -10.138 22.277 1.00 88.56 92 TRP A O 1
ATOM 673 N N . ARG A 1 93 ? -19.865 -11.393 20.462 1.00 87.38 93 ARG A N 1
ATOM 674 C CA . ARG A 1 93 ? -18.867 -10.499 19.869 1.00 87.38 93 ARG A CA 1
ATOM 675 C C . ARG A 1 93 ? -18.771 -10.751 18.368 1.00 87.38 93 ARG A C 1
ATOM 677 O O . ARG A 1 93 ? -18.744 -11.907 17.964 1.00 87.38 93 ARG A O 1
ATOM 684 N N . SER A 1 94 ? -18.673 -9.696 17.569 1.00 90.75 94 SER A N 1
ATOM 685 C CA . SER A 1 94 ? -18.428 -9.796 16.130 1.00 90.75 94 SER A CA 1
ATOM 686 C C . SER A 1 94 ? -16.962 -9.551 15.758 1.00 90.75 94 SER A C 1
ATOM 688 O O . SER A 1 94 ? -16.229 -8.847 16.458 1.00 90.75 94 SER A O 1
ATOM 690 N N . GLU A 1 95 ? -16.560 -10.130 14.630 1.00 83.81 95 GLU A N 1
ATOM 691 C CA . GLU A 1 95 ? -15.357 -9.823 13.859 1.00 83.81 95 GLU A CA 1
ATOM 692 C C . GLU A 1 95 ? -15.750 -9.691 12.377 1.00 83.81 95 GLU A C 1
ATOM 694 O O . GLU A 1 95 ? -16.473 -10.535 11.848 1.00 83.81 95 GLU A O 1
ATOM 699 N N . GLY A 1 96 ? -15.289 -8.631 11.709 1.00 87.62 96 GLY A N 1
ATOM 700 C CA . GLY A 1 96 ? -15.731 -8.280 10.353 1.00 87.62 96 GLY A CA 1
ATOM 701 C C . GLY A 1 96 ? -16.976 -7.383 10.336 1.00 87.62 96 GLY A C 1
ATOM 702 O O . GLY A 1 96 ? -17.310 -6.765 11.347 1.00 87.62 96 GLY A O 1
ATOM 703 N N . GLY A 1 97 ? -17.644 -7.315 9.183 1.00 91.38 97 GLY A N 1
ATOM 704 C CA . GLY A 1 97 ? -18.726 -6.359 8.918 1.00 91.38 97 GLY A CA 1
ATOM 705 C C . GLY A 1 97 ? -18.245 -4.984 8.426 1.00 91.38 97 GLY A C 1
ATOM 706 O O . GLY A 1 97 ? -17.040 -4.711 8.440 1.00 91.38 97 GLY A O 1
ATOM 707 N N . PRO A 1 98 ? -19.173 -4.123 7.972 1.00 87.50 98 PRO A N 1
ATOM 708 C CA . PRO A 1 98 ? -18.859 -2.753 7.581 1.00 87.50 98 PRO A CA 1
ATOM 709 C C . PRO A 1 98 ? -18.443 -1.885 8.784 1.00 87.50 98 PRO A C 1
ATOM 711 O O . PRO A 1 98 ? -18.763 -2.221 9.926 1.00 87.50 98 PRO A O 1
ATOM 714 N N . PRO A 1 99 ? -17.763 -0.743 8.563 1.00 81.19 99 PRO A N 1
ATOM 715 C CA . PRO A 1 99 ? -17.276 0.141 9.627 1.00 81.19 99 PRO A CA 1
ATOM 716 C C . PRO A 1 99 ? -18.307 0.565 10.688 1.00 81.19 99 PRO A C 1
ATOM 718 O O . PRO A 1 99 ? -17.925 0.774 11.838 1.00 81.19 99 PRO A O 1
ATOM 721 N N . GLY A 1 100 ? -19.588 0.705 10.327 1.00 82.56 100 GLY A N 1
ATOM 722 C CA . GLY A 1 100 ? -20.676 1.078 11.245 1.00 82.56 100 GLY A CA 1
ATOM 723 C C . GLY A 1 100 ? -21.369 -0.087 11.966 1.00 82.56 100 GLY A C 1
ATOM 724 O O . GLY A 1 100 ? -22.372 0.135 12.647 1.00 82.56 100 GLY A O 1
ATOM 725 N N . PHE A 1 101 ? -20.893 -1.319 11.780 1.00 94.94 101 PHE A N 1
ATOM 726 C CA . PHE A 1 101 ? -21.526 -2.529 12.293 1.00 94.94 101 PHE A CA 1
ATOM 727 C C . PHE A 1 101 ? -21.085 -2.865 13.717 1.00 94.94 101 PHE A C 1
ATOM 729 O O . PHE A 1 101 ? -19.897 -3.026 13.999 1.00 94.94 101 PHE A O 1
ATOM 736 N N . GLU A 1 102 ? -22.050 -3.068 14.610 1.00 93.31 102 GLU A N 1
ATOM 737 C CA . GLU A 1 102 ? -21.788 -3.431 16.000 1.00 93.31 102 GLU A CA 1
ATOM 738 C C . GLU A 1 102 ? -22.676 -4.588 16.466 1.00 93.31 102 GLU A C 1
ATOM 740 O O . GLU A 1 102 ? -23.849 -4.690 16.105 1.00 93.31 102 GLU A O 1
ATOM 745 N N . VAL A 1 103 ? -22.117 -5.442 17.328 1.00 94.12 103 VAL A N 1
ATOM 746 C CA . VAL A 1 103 ? -22.859 -6.466 18.074 1.00 94.12 103 VAL A CA 1
ATOM 747 C C . VAL A 1 103 ? -22.663 -6.224 19.565 1.00 94.12 103 VAL A C 1
ATOM 749 O O . VAL A 1 103 ? -21.558 -6.346 20.099 1.00 94.12 103 VAL A O 1
ATOM 752 N N . ALA A 1 104 ? -23.750 -5.878 20.247 1.00 92.44 104 ALA A N 1
ATOM 753 C CA . ALA A 1 104 ? -23.795 -5.699 21.687 1.00 92.44 104 ALA A CA 1
ATOM 754 C C . ALA A 1 104 ? -23.733 -7.046 22.428 1.00 92.44 104 ALA A C 1
ATOM 756 O O . ALA A 1 104 ? -24.023 -8.114 21.889 1.00 92.44 104 ALA A O 1
ATOM 757 N N . ARG A 1 105 ? -23.376 -6.998 23.718 1.00 88.06 105 ARG A N 1
ATOM 758 C CA . ARG A 1 105 ? -23.198 -8.205 24.550 1.00 88.06 105 ARG A CA 1
ATOM 759 C C . ARG A 1 105 ? -24.461 -9.048 24.707 1.00 88.06 105 ARG A C 1
ATOM 761 O O . ARG A 1 105 ? -24.339 -10.241 24.965 1.00 88.06 105 ARG A O 1
ATOM 768 N N . ASP A 1 106 ? -25.633 -8.433 24.594 1.00 88.94 106 ASP A N 1
ATOM 769 C CA . ASP A 1 106 ? -26.941 -9.087 24.687 1.00 88.94 106 ASP A CA 1
ATOM 770 C C . ASP A 1 106 ? -27.379 -9.753 23.369 1.00 88.94 106 ASP A C 1
ATOM 772 O O . ASP A 1 106 ? -28.463 -10.336 23.308 1.00 88.94 106 ASP A O 1
ATOM 776 N N . GLY A 1 107 ? -26.531 -9.689 22.337 1.00 90.31 107 GLY A N 1
ATOM 777 C CA . GLY A 1 107 ? -26.800 -10.220 21.006 1.00 90.31 107 GLY A CA 1
ATOM 778 C C . GLY A 1 107 ? -27.522 -9.233 20.099 1.00 90.31 107 GLY A C 1
ATOM 779 O O . GLY A 1 107 ? -27.852 -9.594 18.975 1.00 90.31 107 GLY A O 1
ATOM 780 N N . THR A 1 108 ? -27.772 -7.997 20.543 1.00 94.44 108 THR A N 1
ATOM 781 C CA . THR A 1 108 ? -28.337 -6.964 19.671 1.00 94.44 108 THR A CA 1
ATOM 782 C C . THR A 1 108 ? -27.296 -6.532 18.649 1.00 94.44 108 THR A C 1
ATOM 784 O O . THR A 1 108 ? -26.242 -6.006 18.999 1.00 94.44 108 THR A O 1
ATOM 787 N N . MET A 1 109 ? -27.614 -6.724 17.380 1.00 94.31 109 MET A N 1
ATOM 788 C CA . MET A 1 109 ? -26.874 -6.211 16.242 1.00 94.31 109 MET A CA 1
ATOM 789 C C . MET A 1 109 ? -27.411 -4.835 15.858 1.00 94.31 109 MET A C 1
ATOM 791 O O . MET A 1 109 ? -28.624 -4.618 15.865 1.00 94.31 109 MET A O 1
ATOM 795 N N . SER A 1 110 ? -26.525 -3.917 15.486 1.00 96.00 110 SER A N 1
ATOM 796 C CA . SER A 1 110 ? -26.919 -2.627 14.933 1.00 96.00 110 SER A CA 1
ATOM 797 C C . SER A 1 110 ? -25.996 -2.160 13.820 1.00 96.00 110 SER A C 1
ATOM 799 O O . SER A 1 110 ? -24.778 -2.265 13.938 1.00 96.00 110 SER A O 1
ATOM 801 N N . LEU A 1 111 ? -26.592 -1.585 12.779 1.00 95.94 111 LEU A N 1
ATOM 802 C CA . LEU A 1 111 ? -25.901 -0.852 11.722 1.00 95.94 111 LEU A CA 1
ATOM 803 C C . LEU A 1 111 ? -26.765 0.350 11.325 1.00 95.94 111 LEU A C 1
ATOM 805 O O . LEU A 1 111 ? -27.962 0.203 11.089 1.00 95.94 111 LEU A O 1
ATOM 809 N N . ASN A 1 112 ? -26.155 1.531 11.243 1.00 94.56 112 ASN A N 1
ATOM 810 C CA . ASN A 1 112 ? -26.721 2.660 10.505 1.00 94.56 112 ASN A CA 1
ATOM 811 C C . ASN A 1 112 ? -25.999 2.687 9.157 1.00 94.56 112 ASN A C 1
ATOM 813 O O . ASN A 1 112 ? -24.839 3.088 9.125 1.00 94.56 112 ASN A O 1
ATOM 817 N N . ALA A 1 113 ? -26.636 2.203 8.092 1.00 91.56 113 ALA A N 1
ATOM 818 C CA . ALA A 1 113 ? -25.950 1.966 6.828 1.00 91.56 113 ALA A CA 1
ATOM 819 C C . ALA A 1 113 ? -25.618 3.287 6.122 1.00 91.56 113 ALA A C 1
ATOM 821 O O . ALA A 1 113 ? -26.508 4.060 5.755 1.00 91.56 113 ALA A O 1
ATOM 822 N N . LEU A 1 114 ? -24.326 3.546 5.934 1.00 90.00 114 LEU A N 1
ATOM 823 C CA . LEU A 1 114 ? -23.793 4.720 5.250 1.00 90.00 114 LEU A CA 1
ATOM 824 C C . LEU A 1 114 ? -23.313 4.356 3.837 1.00 90.00 114 LEU A C 1
ATOM 826 O O . LEU A 1 114 ? -23.004 3.196 3.574 1.00 90.00 114 LEU A O 1
ATOM 830 N N . PRO A 1 115 ? -23.143 5.335 2.927 1.00 83.19 115 PRO A N 1
ATOM 831 C CA . PRO A 1 115 ? -22.553 5.079 1.610 1.00 83.19 115 PRO A CA 1
ATOM 832 C C . PRO A 1 115 ? -21.171 4.407 1.663 1.00 83.19 115 PRO A C 1
ATOM 834 O O . PRO A 1 115 ? -20.820 3.639 0.775 1.00 83.19 115 PRO A O 1
ATOM 837 N N . SER A 1 116 ? -20.387 4.656 2.717 1.00 79.12 116 SER A N 1
ATOM 838 C CA . SER A 1 116 ? -19.090 4.000 2.936 1.00 79.12 116 SER A CA 1
ATOM 839 C C . SER A 1 116 ? -19.190 2.511 3.280 1.00 79.12 116 SER A C 1
ATOM 841 O O . SER A 1 116 ? -18.168 1.832 3.294 1.00 79.12 116 SER A O 1
ATOM 843 N N . ASP A 1 117 ? -20.389 2.023 3.594 1.00 86.88 117 ASP A N 1
ATOM 844 C CA . ASP A 1 117 ? -20.648 0.635 3.966 1.00 86.88 117 ASP A CA 1
ATOM 845 C C . ASP A 1 117 ? -21.093 -0.214 2.763 1.00 86.88 117 ASP A C 1
ATOM 847 O O . ASP A 1 117 ? -21.328 -1.403 2.941 1.00 86.88 117 ASP A O 1
ATOM 851 N N . LEU A 1 118 ? -21.209 0.357 1.554 1.00 83.31 118 LEU A N 1
ATOM 852 C CA . LEU A 1 118 ? -21.640 -0.359 0.346 1.00 83.31 118 LEU A CA 1
ATOM 853 C C . LEU A 1 118 ? -20.774 -1.595 0.058 1.00 83.31 118 LEU A C 1
ATOM 855 O O . LEU A 1 118 ? -19.545 -1.531 0.091 1.00 83.31 118 LEU A O 1
ATOM 859 N N . GLY A 1 119 ? -21.429 -2.709 -0.276 1.00 82.38 119 GLY A N 1
ATOM 860 C CA . GLY A 1 119 ? -20.778 -3.968 -0.639 1.00 82.38 119 GLY A CA 1
ATOM 861 C C . GLY A 1 119 ? -21.193 -5.155 0.230 1.00 82.38 119 GLY A C 1
ATOM 862 O O . GLY A 1 119 ? -22.121 -5.080 1.033 1.00 82.38 119 GLY A O 1
ATOM 863 N N . ARG A 1 120 ? -20.500 -6.282 0.040 1.00 83.44 120 ARG A N 1
ATOM 864 C CA . ARG A 1 120 ? -20.730 -7.537 0.770 1.00 83.44 120 ARG A CA 1
ATOM 865 C C . ARG A 1 120 ? -19.679 -7.727 1.854 1.00 83.44 120 ARG A C 1
ATOM 867 O O . ARG A 1 120 ? -18.480 -7.712 1.581 1.00 83.44 120 ARG A O 1
ATOM 874 N N . TRP A 1 121 ? -20.134 -7.951 3.081 1.00 86.44 121 TRP A N 1
ATOM 875 C CA . TRP A 1 121 ? -19.283 -8.045 4.260 1.00 86.44 121 TRP A CA 1
ATOM 876 C C . TRP A 1 121 ? -19.501 -9.363 4.982 1.00 86.44 121 TRP A C 1
ATOM 878 O O . TRP A 1 121 ? -20.608 -9.685 5.404 1.00 86.44 121 TRP A O 1
ATOM 888 N N . ARG A 1 122 ? -18.419 -10.106 5.211 1.00 82.00 122 ARG A N 1
ATOM 889 C CA . ARG A 1 122 ? -18.472 -11.295 6.063 1.00 82.00 122 ARG A CA 1
ATOM 890 C C . ARG A 1 122 ? -18.439 -10.877 7.528 1.00 82.00 122 ARG A C 1
ATOM 892 O O . ARG A 1 122 ? -17.518 -10.175 7.952 1.00 82.00 122 ARG A O 1
ATOM 899 N N . VAL A 1 123 ? -19.419 -11.340 8.297 1.00 88.25 123 VAL A N 1
ATOM 900 C CA . VAL A 1 123 ? -19.501 -11.136 9.744 1.00 88.25 123 VAL A CA 1
ATOM 901 C C . VAL A 1 123 ? -19.325 -12.482 10.428 1.00 88.25 123 VAL A C 1
ATOM 903 O O . VAL A 1 123 ? -20.137 -13.387 10.264 1.00 88.25 123 VAL A O 1
ATOM 906 N N . SER A 1 124 ? -18.266 -12.612 11.219 1.00 84.50 124 SER A N 1
ATOM 907 C CA . SER A 1 124 ? -18.065 -13.745 12.120 1.00 84.50 124 SER A CA 1
ATOM 908 C C . SER A 1 124 ? -18.540 -13.363 13.511 1.00 84.50 124 SER A C 1
ATOM 910 O O . SER A 1 124 ? -18.171 -12.321 14.044 1.00 84.50 124 SER A O 1
ATOM 912 N N . VAL A 1 125 ? -19.354 -14.210 14.119 1.00 90.06 125 VAL A N 1
ATOM 913 C CA . VAL A 1 125 ? -19.910 -14.005 15.448 1.00 90.06 125 VAL A CA 1
ATOM 914 C C . VAL A 1 125 ? -19.398 -15.094 16.376 1.00 90.06 125 VAL A C 1
ATOM 916 O O . VAL A 1 125 ? -19.517 -16.290 16.106 1.00 90.06 125 VAL A O 1
ATOM 919 N N . ARG A 1 126 ? -18.848 -14.656 17.503 1.00 84.00 126 ARG A N 1
ATOM 920 C CA . ARG A 1 126 ? -18.396 -15.487 18.609 1.00 84.00 126 ARG A CA 1
ATOM 921 C C . ARG A 1 126 ? -19.420 -15.465 19.734 1.00 84.00 126 ARG A C 1
ATOM 923 O O . ARG A 1 126 ? -19.815 -14.383 20.177 1.00 84.00 126 ARG A O 1
ATOM 930 N N . TRP A 1 127 ? -19.746 -16.638 20.273 1.00 88.31 127 TRP A N 1
ATOM 931 C CA . TRP A 1 127 ? -20.539 -16.770 21.498 1.00 88.31 127 TRP A CA 1
ATOM 932 C C . TRP A 1 127 ? -20.018 -17.878 22.416 1.00 88.31 127 TRP A C 1
ATOM 934 O O . TRP A 1 127 ? -19.214 -18.722 22.020 1.00 88.31 127 TRP A O 1
ATOM 944 N N . GLY A 1 128 ? -20.452 -17.860 23.675 1.00 81.94 128 GLY A N 1
ATOM 945 C CA . GLY A 1 128 ? -20.117 -18.893 24.656 1.00 81.94 128 GLY A CA 1
ATOM 946 C C . GLY A 1 128 ? -20.189 -18.411 26.103 1.00 81.94 128 GLY A C 1
ATOM 947 O O . GLY A 1 128 ? -20.400 -17.221 26.372 1.00 81.94 128 GLY A O 1
ATOM 948 N N . SER A 1 129 ? -19.998 -19.353 27.031 1.00 78.06 129 SER A N 1
ATOM 949 C CA . SER A 1 129 ? -19.879 -19.112 28.470 1.00 78.06 129 SER A CA 1
ATOM 950 C C . SER A 1 129 ? -18.556 -19.699 28.990 1.00 78.06 129 SER A C 1
ATOM 952 O O . SER A 1 129 ? -18.285 -20.896 28.901 1.00 78.06 129 SER A O 1
ATOM 954 N N . GLY A 1 130 ? -17.680 -18.841 29.518 1.00 75.62 130 GLY A N 1
ATOM 955 C CA . GLY A 1 130 ? -16.395 -19.272 30.078 1.00 75.62 130 GLY A CA 1
ATOM 956 C C . GLY A 1 130 ? -15.403 -19.810 29.025 1.00 75.62 130 GLY A C 1
ATOM 957 O O . GLY A 1 130 ? -15.103 -19.090 28.072 1.00 75.62 130 GLY A O 1
ATOM 958 N N . PRO A 1 131 ? -14.822 -21.016 29.206 1.00 76.06 131 PRO A N 1
ATOM 959 C CA . PRO A 1 131 ? -13.763 -21.536 28.334 1.00 76.06 131 PRO A CA 1
ATOM 960 C C . PRO A 1 131 ? -14.280 -22.106 27.006 1.00 76.06 131 PRO A C 1
ATOM 962 O O . PRO A 1 131 ? -13.487 -22.296 26.085 1.00 76.06 131 PRO A O 1
ATOM 965 N N . VAL A 1 132 ? -15.581 -22.393 26.901 1.00 76.12 132 VAL A N 1
ATOM 966 C CA . VAL A 1 132 ? -16.188 -22.929 25.679 1.00 76.12 132 VAL A CA 1
ATOM 967 C C . VAL A 1 132 ? -16.607 -21.767 24.789 1.00 76.12 132 VAL A C 1
ATOM 969 O O . VAL A 1 132 ? -17.355 -20.882 25.206 1.00 76.12 132 VAL A O 1
ATOM 972 N N . VAL A 1 133 ? -16.090 -21.767 23.564 1.00 80.81 133 VAL A N 1
ATOM 973 C CA . VAL A 1 133 ? -16.276 -20.703 22.580 1.00 80.81 133 VAL A CA 1
ATOM 974 C C . VAL A 1 133 ? -16.711 -21.329 21.268 1.00 80.81 133 VAL A C 1
ATOM 976 O O . VAL A 1 133 ? -16.052 -22.239 20.769 1.00 80.81 133 VAL A O 1
ATOM 979 N N . HIS A 1 134 ? -17.781 -20.797 20.697 1.00 82.81 134 HIS A N 1
ATOM 980 C CA . HIS A 1 134 ? -18.308 -21.184 19.399 1.00 82.81 134 HIS A CA 1
ATOM 981 C C . HIS A 1 134 ? -18.223 -20.013 18.420 1.00 82.81 134 HIS A C 1
ATOM 983 O O . HIS A 1 134 ? -18.195 -18.846 18.828 1.00 82.81 134 HIS A O 1
ATOM 989 N N . TRP A 1 135 ? -18.171 -20.354 17.135 1.00 85.12 135 TRP A N 1
ATOM 990 C CA . TRP A 1 135 ? -18.096 -19.421 16.019 1.00 85.12 135 TRP A CA 1
ATOM 991 C C . TRP A 1 135 ? -19.062 -19.839 14.920 1.00 85.12 135 TRP A C 1
ATOM 993 O O . TRP A 1 135 ? -19.237 -21.026 14.654 1.00 85.12 135 TRP A O 1
ATOM 1003 N N . SER A 1 136 ? -19.646 -18.848 14.266 1.00 86.19 136 SER A N 1
ATOM 1004 C CA . SER A 1 136 ? -20.444 -18.967 13.046 1.00 86.19 136 SER A CA 1
ATOM 1005 C C . SER A 1 136 ? -20.467 -17.592 12.385 1.00 86.19 136 SER A C 1
ATOM 1007 O O . SER A 1 136 ? -19.922 -16.635 12.938 1.00 86.19 136 SER A O 1
ATOM 1009 N N . GLY A 1 137 ? -21.064 -17.465 11.210 1.00 86.00 137 GLY A N 1
ATOM 1010 C CA . GLY A 1 137 ? -21.135 -16.189 10.517 1.00 86.00 137 GLY A CA 1
ATOM 1011 C C . GLY A 1 137 ? -22.358 -16.048 9.635 1.00 86.00 137 GLY A C 1
ATOM 1012 O O . GLY A 1 137 ? -23.158 -16.972 9.494 1.00 86.00 137 GLY A O 1
ATOM 1013 N N . PHE A 1 138 ? -22.477 -14.858 9.073 1.00 89.19 138 PHE A N 1
ATOM 1014 C CA . PHE A 1 138 ? -23.443 -14.488 8.052 1.00 89.19 138 PHE A CA 1
ATOM 1015 C C . PHE A 1 138 ? -22.806 -13.425 7.148 1.00 89.19 138 PHE A C 1
ATOM 1017 O O . PHE A 1 138 ? -21.743 -12.872 7.460 1.00 89.19 138 PHE A O 1
ATOM 1024 N N . GLU A 1 139 ? -23.427 -13.160 6.007 1.00 87.69 139 GLU A N 1
ATOM 1025 C CA . GLU A 1 139 ? -23.016 -12.100 5.095 1.00 87.69 139 GLU A CA 1
ATOM 1026 C C . GLU A 1 139 ? -23.975 -10.917 5.209 1.00 87.69 139 GLU A C 1
ATOM 1028 O O . GLU A 1 139 ? -25.188 -11.094 5.242 1.00 87.69 139 GLU A O 1
ATOM 1033 N N . LEU A 1 140 ? -23.429 -9.709 5.284 1.00 92.81 140 LEU A N 1
ATOM 1034 C CA . LEU A 1 140 ? -24.186 -8.467 5.274 1.00 92.81 140 LEU A CA 1
ATOM 1035 C C . LEU A 1 140 ? -23.980 -7.793 3.917 1.00 92.81 140 LEU A C 1
ATOM 1037 O O . LEU A 1 140 ? -22.856 -7.404 3.593 1.00 92.81 140 LEU A O 1
ATOM 1041 N N . ALA A 1 141 ? -25.040 -7.677 3.126 1.00 86.44 141 ALA A N 1
ATOM 1042 C CA . ALA A 1 141 ? -25.021 -7.020 1.826 1.00 86.44 141 ALA A CA 1
ATOM 1043 C C . ALA A 1 141 ? -25.646 -5.627 1.959 1.00 86.44 141 ALA A C 1
ATOM 1045 O O . ALA A 1 141 ? -26.832 -5.491 2.254 1.00 86.44 141 ALA A O 1
ATOM 1046 N N . VAL A 1 142 ? -24.828 -4.587 1.786 1.00 89.69 142 VAL A N 1
ATOM 1047 C CA . VAL A 1 142 ? -25.274 -3.194 1.857 1.00 89.69 142 VAL A CA 1
ATOM 1048 C C . VAL A 1 142 ? -25.463 -2.650 0.447 1.00 89.69 142 VAL A C 1
ATOM 1050 O O . VAL A 1 142 ? -24.500 -2.527 -0.317 1.00 89.69 142 VAL A O 1
ATOM 1053 N N . TRP A 1 143 ? -26.705 -2.308 0.129 1.00 88.00 143 TRP A N 1
ATOM 1054 C CA . TRP A 1 143 ? -27.154 -1.846 -1.179 1.00 88.00 143 TRP A CA 1
ATOM 1055 C C . TRP A 1 143 ? -27.319 -0.322 -1.220 1.00 88.00 143 TRP A C 1
ATOM 1057 O O . TRP A 1 143 ? -27.548 0.297 -0.176 1.00 88.00 143 TRP A O 1
ATOM 1067 N N . PRO A 1 144 ? -27.241 0.309 -2.406 1.00 85.81 144 PRO A N 1
ATOM 1068 C CA . PRO A 1 144 ? -27.591 1.718 -2.576 1.00 85.81 144 PRO A CA 1
ATOM 1069 C C . PRO A 1 144 ? -29.004 2.041 -2.065 1.00 85.81 144 PRO A C 1
ATOM 1071 O O . PRO A 1 144 ? -29.866 1.168 -1.980 1.00 85.81 144 PRO A O 1
ATOM 1074 N N . ALA A 1 145 ? -29.242 3.306 -1.711 1.00 87.06 145 ALA A N 1
ATOM 1075 C CA . ALA A 1 145 ? -30.576 3.769 -1.340 1.00 87.06 145 ALA A CA 1
ATOM 1076 C C . ALA A 1 145 ? -31.515 3.748 -2.560 1.00 87.06 145 ALA A C 1
ATOM 1078 O O . ALA A 1 145 ? -31.100 4.131 -3.650 1.00 87.06 145 ALA A O 1
ATOM 1079 N N . ASP A 1 146 ? -32.791 3.418 -2.343 1.00 75.31 146 ASP A N 1
ATOM 1080 C CA . ASP A 1 146 ? -33.880 3.3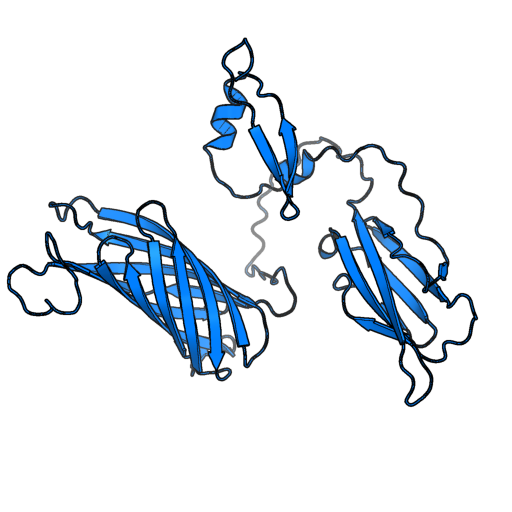71 -3.344 1.00 75.31 146 ASP A CA 1
ATOM 1081 C C . ASP A 1 146 ? -34.256 4.731 -3.963 1.00 75.31 146 ASP A C 1
ATOM 1083 O O . ASP A 1 146 ? -35.335 4.893 -4.536 1.00 75.31 146 ASP A O 1
ATOM 1087 N N . THR A 1 147 ? -33.419 5.756 -3.819 1.00 61.78 147 THR A N 1
ATOM 1088 C CA . THR A 1 147 ? -33.714 7.053 -4.422 1.00 61.78 147 THR A CA 1
ATOM 1089 C C . THR A 1 147 ? -33.826 6.864 -5.934 1.00 61.78 147 THR A C 1
ATOM 1091 O O . THR A 1 147 ? -32.849 6.424 -6.545 1.00 61.78 147 THR A O 1
ATOM 1094 N N . PRO A 1 148 ? -34.970 7.214 -6.556 1.00 50.47 148 PRO A N 1
ATOM 1095 C CA . PRO A 1 148 ? -34.995 7.390 -7.993 1.00 50.47 148 PRO A CA 1
ATOM 1096 C C . PRO A 1 148 ? -33.907 8.413 -8.291 1.00 50.47 148 PRO A C 1
ATOM 1098 O O . PRO A 1 148 ? -33.883 9.479 -7.669 1.00 50.47 148 PRO A O 1
ATOM 1101 N N . ILE A 1 149 ? -32.975 8.067 -9.171 1.00 46.78 149 ILE A N 1
ATOM 1102 C CA . ILE A 1 149 ? -32.036 9.045 -9.700 1.00 46.78 149 ILE A CA 1
ATOM 1103 C C . ILE A 1 149 ? -32.913 10.066 -10.427 1.00 46.78 149 ILE A C 1
ATOM 1105 O O . ILE A 1 149 ? -33.427 9.797 -11.508 1.00 46.78 149 ILE A O 1
ATOM 1109 N N . ASP A 1 150 ? -33.186 11.197 -9.780 1.00 41.19 150 ASP A N 1
ATOM 1110 C CA . ASP A 1 150 ? -33.794 12.342 -10.438 1.00 41.19 150 ASP A CA 1
ATOM 1111 C C . ASP A 1 150 ? -32.735 12.833 -11.430 1.00 41.19 150 ASP A C 1
ATOM 1113 O O . ASP A 1 150 ? -31.727 13.420 -11.036 1.00 41.19 150 ASP A O 1
ATOM 1117 N N . GLU A 1 151 ? -32.910 12.492 -12.710 1.00 37.69 151 GLU A N 1
ATOM 1118 C CA . GLU A 1 151 ? -32.031 12.845 -13.834 1.00 37.69 151 GLU A CA 1
ATOM 1119 C C . GLU A 1 151 ? -32.022 14.358 -14.124 1.00 37.69 151 GLU A C 1
ATOM 1121 O O . GLU A 1 151 ? -31.853 14.793 -15.264 1.00 37.69 151 GLU A O 1
ATOM 1126 N N . THR A 1 152 ? -32.223 15.209 -13.120 1.00 37.66 152 THR A N 1
ATOM 1127 C CA . THR A 1 152 ? -31.977 16.634 -13.270 1.00 37.66 152 THR A CA 1
ATOM 1128 C C . THR A 1 152 ? -30.464 16.863 -13.220 1.00 37.66 152 THR A C 1
ATOM 1130 O O . THR A 1 152 ? -29.846 16.658 -12.173 1.00 37.66 152 THR A O 1
ATOM 1133 N N . PRO A 1 153 ? -29.822 17.283 -14.330 1.00 35.94 153 PRO A N 1
ATOM 1134 C CA . PRO A 1 153 ? -28.400 17.577 -14.325 1.00 35.94 153 PRO A CA 1
ATOM 1135 C C . PRO A 1 153 ? -28.158 18.725 -13.350 1.00 35.94 153 PRO A C 1
ATOM 1137 O O . PRO A 1 153 ? -28.545 19.869 -13.600 1.00 35.94 153 PRO A O 1
ATOM 1140 N N . VAL A 1 154 ? -27.537 18.415 -12.215 1.00 35.22 154 VAL A N 1
ATOM 1141 C CA . VAL A 1 154 ? -27.058 19.429 -11.284 1.00 35.22 154 VAL A CA 1
ATOM 1142 C C . VAL A 1 154 ? -25.933 20.171 -12.009 1.00 35.22 154 VAL A C 1
ATOM 1144 O O . VAL A 1 154 ? -24.933 19.541 -12.367 1.00 35.22 154 VAL A O 1
ATOM 1147 N N . PRO A 1 155 ? -26.055 21.482 -12.283 1.00 35.56 155 PRO A N 1
ATOM 1148 C CA . PRO A 1 155 ? -24.925 22.235 -12.792 1.00 35.56 155 PRO A CA 1
ATOM 1149 C C . PRO A 1 155 ? -23.813 22.158 -11.744 1.00 35.56 155 PRO A C 1
ATOM 1151 O O . PRO A 1 155 ? -24.036 22.466 -10.574 1.00 35.56 155 PRO A O 1
ATOM 1154 N N . LEU A 1 156 ? -22.629 21.711 -12.166 1.00 32.06 156 LEU A N 1
ATOM 1155 C CA . LEU A 1 156 ? -21.407 21.718 -11.367 1.00 32.06 156 LEU A CA 1
ATOM 1156 C C . LEU A 1 156 ? -21.080 23.161 -10.962 1.00 32.06 156 LEU A C 1
ATOM 1158 O O . LEU A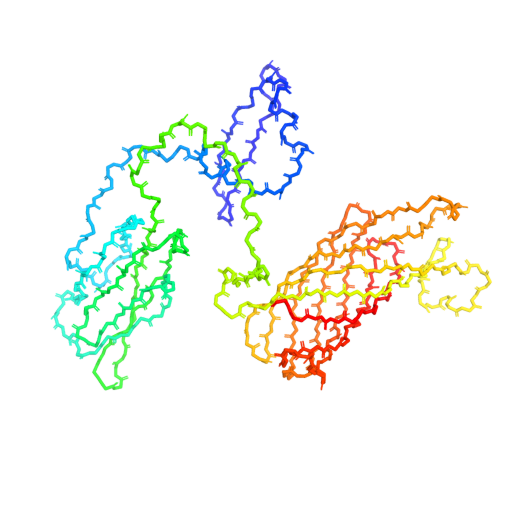 1 156 ? -20.341 23.868 -11.647 1.00 32.06 156 LEU A O 1
ATOM 1162 N N . GLU A 1 157 ? -21.634 23.613 -9.843 1.00 29.27 157 GLU A N 1
ATOM 1163 C CA . GLU A 1 157 ? -21.138 24.789 -9.154 1.00 29.27 157 GLU A CA 1
ATOM 1164 C C . GLU A 1 157 ? -19.906 24.345 -8.364 1.00 29.27 157 GLU A C 1
ATOM 1166 O O . GLU A 1 157 ? -19.990 23.713 -7.310 1.00 29.27 157 GLU A O 1
ATOM 1171 N N . VAL A 1 158 ? -18.732 24.628 -8.931 1.00 33.88 158 VAL A N 1
ATOM 1172 C CA . VAL A 1 158 ? -17.451 24.513 -8.235 1.00 33.88 158 VAL A CA 1
ATOM 1173 C C . VAL A 1 158 ? -17.444 25.564 -7.129 1.00 33.88 158 VAL A C 1
ATOM 1175 O O . VAL A 1 158 ? -16.943 26.676 -7.295 1.00 33.88 158 VAL A O 1
ATOM 1178 N N . VAL A 1 159 ? -18.015 25.215 -5.980 1.00 30.83 159 VAL A N 1
ATOM 1179 C CA . VAL A 1 159 ? -17.790 25.948 -4.741 1.00 30.83 159 VAL A CA 1
ATOM 1180 C C . VAL A 1 159 ? -16.409 25.537 -4.243 1.00 30.83 159 VAL A C 1
ATOM 1182 O O . VAL A 1 159 ? -16.231 24.549 -3.533 1.00 30.83 159 VAL A O 1
ATOM 1185 N N . ALA A 1 160 ? -15.405 26.300 -4.670 1.00 41.28 160 ALA A N 1
ATOM 1186 C CA . ALA A 1 160 ? -14.105 26.335 -4.026 1.00 41.28 160 ALA A CA 1
ATOM 1187 C C . ALA A 1 160 ? -14.279 26.969 -2.639 1.00 41.28 160 ALA A C 1
ATOM 1189 O O . ALA A 1 160 ? -14.068 28.169 -2.470 1.00 41.28 160 ALA A O 1
ATOM 1190 N N . ASP A 1 161 ? -14.708 26.172 -1.659 1.00 38.34 161 ASP A N 1
ATOM 1191 C CA . ASP A 1 161 ? -14.690 26.592 -0.263 1.00 38.34 161 ASP A CA 1
ATOM 1192 C C . ASP A 1 161 ? -13.319 26.300 0.360 1.00 38.34 161 ASP A C 1
ATOM 1194 O O . ASP A 1 161 ? -12.628 25.322 0.054 1.00 38.34 161 ASP A O 1
ATOM 1198 N N . ALA A 1 162 ? -12.875 27.230 1.188 1.00 41.94 162 ALA A N 1
ATOM 1199 C CA . ALA A 1 162 ? -11.488 27.413 1.558 1.00 41.94 162 ALA A CA 1
ATOM 1200 C C . ALA A 1 162 ? -10.909 26.249 2.392 1.00 41.94 162 ALA A C 1
ATOM 1202 O O . ALA A 1 162 ? -11.123 26.138 3.596 1.00 41.94 162 ALA A O 1
ATOM 1203 N N . GLY A 1 163 ? -10.008 25.476 1.778 1.00 40.03 163 GLY A N 1
ATOM 1204 C CA . GLY A 1 163 ? -8.697 25.238 2.394 1.00 40.03 163 GLY A CA 1
ATOM 1205 C C . GLY A 1 163 ? -8.399 23.885 3.044 1.00 40.03 163 GLY A C 1
ATOM 1206 O O . GLY A 1 163 ? -7.331 23.767 3.650 1.00 40.03 163 GLY A O 1
ATOM 1207 N N . ARG A 1 164 ? -9.231 22.841 2.925 1.00 38.28 164 ARG A N 1
ATOM 1208 C CA . ARG A 1 164 ? -8.794 21.497 3.354 1.00 38.28 164 ARG A CA 1
ATOM 1209 C C . ARG A 1 164 ? -9.548 20.353 2.680 1.00 38.28 164 ARG A C 1
ATOM 1211 O O . ARG A 1 164 ? -10.670 20.034 3.049 1.00 38.28 164 ARG A O 1
ATOM 1218 N N . VAL A 1 165 ? -8.876 19.682 1.747 1.00 36.84 165 VAL A N 1
ATOM 1219 C CA . VAL A 1 165 ? -9.270 18.346 1.286 1.00 36.84 165 VAL A CA 1
ATOM 1220 C C . VAL A 1 165 ? -8.781 17.351 2.339 1.00 36.84 165 VAL A C 1
ATOM 1222 O O . VAL A 1 165 ? -7.589 17.057 2.418 1.00 36.84 165 VAL A O 1
ATOM 1225 N N . GLU A 1 166 ? -9.677 16.879 3.205 1.00 34.22 166 GLU A N 1
ATOM 1226 C CA . GLU A 1 166 ? -9.396 15.704 4.033 1.00 34.22 166 GLU A CA 1
ATOM 1227 C C . GLU A 1 166 ? -9.709 14.445 3.225 1.00 34.22 166 GLU A C 1
ATOM 1229 O O . GLU A 1 166 ? -10.848 13.990 3.153 1.00 34.22 166 GLU A O 1
ATOM 1234 N N . THR A 1 167 ? -8.677 13.857 2.623 1.00 39.09 167 THR A N 1
ATOM 1235 C CA . THR A 1 167 ? -8.752 12.497 2.089 1.00 39.09 167 THR A CA 1
ATOM 1236 C C . THR A 1 167 ? -8.833 11.525 3.263 1.00 39.09 167 THR A C 1
ATOM 1238 O 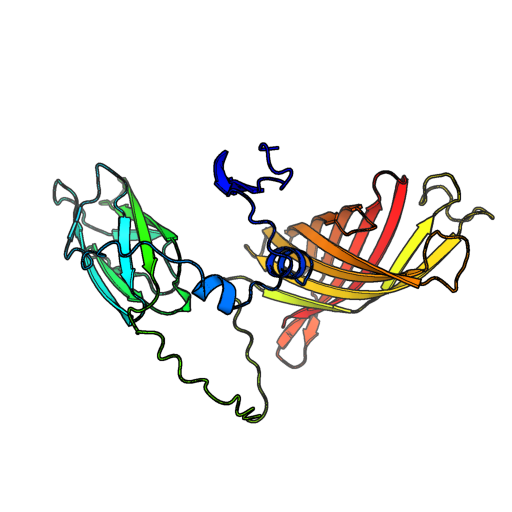O . THR A 1 167 ? -7.823 11.219 3.901 1.00 39.09 167 THR A O 1
ATOM 1241 N N . ARG A 1 168 ? -10.037 11.050 3.596 1.00 41.66 168 ARG A N 1
ATOM 1242 C CA . ARG A 1 168 ? -10.184 9.905 4.502 1.00 41.66 168 ARG A CA 1
ATOM 1243 C C . ARG A 1 168 ? -9.829 8.623 3.738 1.00 41.66 168 ARG A C 1
ATOM 1245 O O . ARG A 1 168 ? -10.337 8.436 2.636 1.00 41.66 168 ARG A O 1
ATOM 1252 N N . PRO A 1 169 ? -8.965 7.746 4.278 1.00 41.91 169 PRO A N 1
ATOM 1253 C CA . PRO A 1 169 ? -8.655 6.479 3.627 1.00 41.91 169 PRO A CA 1
ATOM 1254 C C . PRO A 1 169 ? -9.914 5.604 3.538 1.00 41.91 169 PRO A C 1
ATOM 1256 O O . PRO A 1 169 ? -10.614 5.428 4.532 1.00 41.91 169 PRO A O 1
ATOM 1259 N N . LEU A 1 170 ? -10.166 5.035 2.353 1.00 45.59 170 LEU A N 1
ATOM 1260 C CA . LEU A 1 170 ? -11.304 4.151 2.047 1.00 45.59 170 LEU A CA 1
ATOM 1261 C C . LEU A 1 170 ? -11.318 2.838 2.856 1.00 45.59 170 LEU A C 1
ATOM 1263 O O . LEU A 1 170 ? -12.311 2.122 2.839 1.00 45.59 170 LEU A O 1
ATOM 1267 N N . VAL A 1 171 ? -10.240 2.518 3.582 1.00 53.25 171 VAL A N 1
ATOM 1268 C CA . VAL A 1 171 ? -10.122 1.299 4.394 1.00 53.25 171 VAL A CA 1
ATOM 1269 C C . VAL A 1 171 ? -9.563 1.654 5.779 1.00 53.25 171 VAL A C 1
ATOM 1271 O O . VAL A 1 171 ? -8.501 2.286 5.858 1.00 53.25 171 VAL A O 1
ATOM 1274 N N . PRO A 1 172 ? -10.215 1.251 6.888 1.00 56.44 172 PRO A N 1
ATOM 1275 C CA . PRO A 1 172 ? -9.671 1.425 8.231 1.00 56.44 172 PRO A CA 1
ATOM 1276 C C . PRO A 1 172 ? -8.265 0.818 8.341 1.00 56.44 172 PRO A C 1
ATOM 1278 O O . PRO A 1 172 ? -8.061 -0.369 8.099 1.00 56.44 172 PRO A O 1
ATOM 1281 N N . GLY A 1 173 ? -7.276 1.642 8.694 1.00 69.38 173 GLY A N 1
ATOM 1282 C CA . GLY A 1 173 ? -5.875 1.217 8.795 1.00 69.38 173 GLY A CA 1
ATOM 1283 C C . GLY A 1 173 ? -5.060 1.325 7.502 1.00 69.38 173 GLY A C 1
ATOM 1284 O O . GLY A 1 173 ? -3.869 1.014 7.533 1.00 69.38 173 GLY A O 1
ATOM 1285 N N . ALA A 1 174 ? -5.647 1.807 6.401 1.00 80.88 174 ALA A N 1
ATOM 1286 C CA . ALA A 1 174 ? -4.885 2.183 5.218 1.00 80.88 174 ALA A CA 1
ATOM 1287 C C . ALA A 1 174 ? -4.207 3.549 5.408 1.00 80.88 174 ALA A C 1
ATOM 1289 O O . ALA A 1 174 ? -4.795 4.496 5.931 1.00 80.88 174 ALA A O 1
ATOM 1290 N N . SER A 1 175 ? -2.955 3.654 4.970 1.00 89.56 175 SER A N 1
ATOM 1291 C CA . SER A 1 175 ? -2.211 4.916 4.918 1.00 89.56 175 SER A CA 1
ATOM 1292 C C . SER A 1 175 ? -1.810 5.215 3.483 1.00 89.56 175 SER A C 1
ATOM 1294 O O . SER A 1 175 ? -1.248 4.348 2.820 1.00 89.56 175 SER A O 1
ATOM 1296 N N . LEU A 1 176 ? -2.122 6.425 3.018 1.00 94.06 176 LEU A N 1
ATOM 1297 C CA . LEU A 1 176 ? -1.771 6.897 1.685 1.00 94.06 176 LEU A CA 1
ATOM 1298 C C . LEU A 1 176 ? -0.456 7.680 1.747 1.00 94.06 176 LEU A C 1
ATOM 1300 O O . LEU A 1 176 ? -0.254 8.505 2.641 1.00 94.06 176 LEU A O 1
ATOM 1304 N N . TRP A 1 177 ? 0.428 7.412 0.796 1.00 94.88 177 TRP A N 1
ATOM 1305 C CA . TRP A 1 177 ? 1.775 7.959 0.731 1.00 94.88 177 TRP A CA 1
ATOM 1306 C C . TRP A 1 177 ? 2.029 8.567 -0.635 1.00 94.88 177 TRP A C 1
ATOM 1308 O O . TRP A 1 177 ? 1.759 7.934 -1.652 1.00 94.88 177 TRP A O 1
ATOM 1318 N N . LEU A 1 178 ? 2.600 9.766 -0.640 1.00 95.88 178 LEU A N 1
ATOM 1319 C CA . LEU A 1 178 ? 3.171 10.408 -1.817 1.00 95.88 178 LEU A CA 1
ATOM 1320 C C . LEU A 1 178 ? 4.691 10.342 -1.703 1.00 95.88 178 LEU A C 1
ATOM 1322 O O . LEU A 1 178 ? 5.230 10.751 -0.678 1.00 95.88 178 LEU A O 1
ATOM 1326 N N . GLY A 1 179 ? 5.376 9.869 -2.737 1.00 94.44 179 GLY A N 1
ATOM 1327 C CA . GLY A 1 179 ? 6.829 9.862 -2.824 1.00 94.44 179 GLY A CA 1
ATOM 1328 C C . GLY A 1 179 ? 7.328 10.661 -4.022 1.00 94.44 179 GLY A C 1
ATOM 1329 O O . GLY A 1 179 ? 6.835 10.462 -5.127 1.00 94.44 179 GLY A O 1
ATOM 1330 N N . LEU A 1 180 ? 8.317 11.531 -3.820 1.00 94.00 180 LEU A N 1
ATOM 1331 C CA . LEU A 1 180 ? 8.996 12.269 -4.893 1.00 94.00 180 LEU A CA 1
ATOM 1332 C C . LEU A 1 180 ? 10.502 12.042 -4.792 1.00 94.00 180 LEU A C 1
ATOM 1334 O O . LEU A 1 180 ? 11.071 12.092 -3.698 1.00 94.00 180 LEU A O 1
ATOM 1338 N N . GLY A 1 181 ? 11.156 11.770 -5.913 1.00 90.81 181 GLY A N 1
ATOM 1339 C CA . GLY A 1 181 ? 12.553 11.362 -5.897 1.00 90.81 181 GLY A CA 1
ATOM 1340 C C . GLY A 1 181 ? 13.169 11.214 -7.270 1.00 90.81 181 GLY A C 1
ATOM 1341 O O . GLY A 1 181 ? 12.857 11.978 -8.182 1.00 90.81 181 GLY A O 1
ATOM 1342 N N . ALA A 1 182 ? 14.054 10.232 -7.397 1.00 86.62 182 ALA A N 1
ATOM 1343 C CA . ALA A 1 182 ? 14.693 9.885 -8.651 1.00 86.62 182 ALA A CA 1
ATOM 1344 C C . ALA A 1 182 ? 14.796 8.365 -8.836 1.00 86.62 182 ALA A C 1
ATOM 1346 O O . ALA A 1 182 ? 14.977 7.616 -7.872 1.00 86.62 182 ALA A O 1
ATOM 1347 N N . ALA A 1 183 ? 14.713 7.937 -10.091 1.00 80.75 183 ALA A N 1
ATOM 1348 C CA . ALA A 1 183 ? 14.966 6.579 -10.541 1.00 80.75 183 ALA A CA 1
ATOM 1349 C C . ALA A 1 183 ? 16.252 6.561 -11.371 1.00 80.75 183 ALA A C 1
ATOM 1351 O O . ALA A 1 183 ? 16.406 7.331 -12.322 1.00 80.75 183 ALA A O 1
ATOM 1352 N N . GLY A 1 184 ? 17.190 5.710 -10.974 1.00 74.75 184 GLY A N 1
ATOM 1353 C CA . GLY A 1 184 ? 18.427 5.437 -11.681 1.00 74.75 184 GLY A CA 1
ATOM 1354 C C . GLY A 1 184 ? 18.377 4.041 -12.280 1.00 74.75 184 GLY A C 1
ATOM 1355 O O . GLY A 1 184 ? 18.136 3.065 -11.573 1.00 74.75 184 GLY A O 1
ATOM 1356 N N . ALA A 1 185 ? 18.642 3.943 -13.573 1.00 70.00 185 ALA A N 1
ATOM 1357 C CA . ALA A 1 185 ? 18.738 2.675 -14.266 1.00 70.00 185 ALA A CA 1
ATOM 1358 C C . ALA A 1 185 ? 20.077 2.586 -14.979 1.00 70.00 185 ALA A C 1
ATOM 1360 O O . ALA A 1 185 ? 20.637 3.581 -15.444 1.00 70.00 185 ALA A O 1
ATOM 1361 N N . VAL A 1 186 ? 20.597 1.376 -15.064 1.00 62.34 186 VAL A N 1
ATOM 1362 C CA . VAL A 1 186 ? 21.786 1.081 -15.850 1.00 62.34 186 VAL A CA 1
ATOM 1363 C C . VAL A 1 186 ? 21.385 -0.025 -16.834 1.00 62.34 186 VAL A C 1
ATOM 1365 O O . VAL A 1 186 ? 20.490 -0.812 -16.542 1.00 62.34 186 VAL A O 1
ATOM 1368 N N . ALA A 1 187 ? 21.963 -0.069 -18.031 1.00 57.12 187 ALA A N 1
ATOM 1369 C CA . ALA A 1 187 ? 22.032 -1.316 -18.794 1.00 57.12 187 ALA A CA 1
ATOM 1370 C C . ALA A 1 187 ? 23.178 -1.299 -19.796 1.00 57.12 187 ALA A C 1
ATOM 1372 O O . ALA A 1 187 ? 23.702 -0.247 -20.178 1.00 57.12 187 ALA A O 1
ATOM 1373 N N . LYS A 1 188 ? 23.531 -2.498 -20.251 1.00 56.41 188 LYS A N 1
ATOM 1374 C CA . LYS A 1 188 ? 24.457 -2.720 -21.351 1.00 56.41 188 LYS A CA 1
ATOM 1375 C C . LYS A 1 188 ? 23.673 -3.171 -22.575 1.00 56.41 188 LYS A C 1
ATOM 1377 O O . LYS A 1 188 ? 22.740 -3.967 -22.469 1.00 56.41 188 LYS A O 1
ATOM 1382 N N . THR A 1 189 ? 24.069 -2.688 -23.748 1.00 47.28 189 THR A N 1
ATOM 1383 C CA . THR A 1 189 ? 23.570 -3.202 -25.027 1.00 47.28 189 THR A CA 1
ATOM 1384 C C . THR A 1 189 ? 23.950 -4.690 -25.091 1.00 47.28 189 THR A C 1
ATOM 1386 O O . THR A 1 189 ? 25.116 -5.017 -25.286 1.00 47.28 189 THR A O 1
ATOM 1389 N N . ASN A 1 190 ? 22.980 -5.586 -24.862 1.00 42.25 190 ASN A N 1
ATOM 1390 C CA . ASN A 1 190 ? 23.102 -7.058 -24.853 1.00 42.25 190 ASN A CA 1
ATOM 1391 C C . ASN A 1 190 ? 23.554 -7.758 -23.545 1.00 42.25 190 ASN A C 1
ATOM 1393 O O . ASN A 1 190 ? 24.081 -8.868 -23.626 1.00 42.25 190 ASN A O 1
ATOM 1397 N N . GLY A 1 191 ? 23.351 -7.196 -22.346 1.00 42.44 191 GLY A N 1
ATOM 1398 C CA . GLY A 1 191 ? 23.731 -7.912 -21.113 1.00 42.44 191 GLY A CA 1
ATOM 1399 C C . GLY A 1 191 ? 23.336 -7.259 -19.789 1.00 42.44 191 GLY A C 1
ATOM 1400 O O . GLY A 1 191 ? 22.781 -6.161 -19.765 1.00 42.44 191 GLY A O 1
ATOM 1401 N N . THR A 1 192 ? 23.610 -7.968 -18.686 1.00 43.22 192 THR A N 1
ATOM 1402 C CA . THR A 1 192 ? 23.096 -7.639 -17.348 1.00 43.22 192 THR A CA 1
ATOM 1403 C C . THR A 1 192 ? 23.783 -6.428 -16.717 1.00 43.22 192 THR A C 1
ATOM 1405 O O . THR A 1 192 ? 24.878 -6.024 -17.079 1.00 43.22 192 THR A O 1
ATOM 1408 N N . THR A 1 193 ? 23.099 -5.766 -15.796 1.00 53.12 193 THR A N 1
ATOM 1409 C CA . THR A 1 193 ? 23.351 -4.347 -15.514 1.00 53.12 193 THR A CA 1
ATOM 1410 C C . THR A 1 193 ? 24.292 -4.056 -14.341 1.00 53.12 193 THR A C 1
ATOM 1412 O O . THR A 1 193 ? 25.027 -3.070 -14.366 1.00 53.12 193 THR A O 1
ATOM 1415 N N . TRP A 1 194 ? 24.269 -4.878 -13.292 1.00 50.09 194 TRP A N 1
ATOM 1416 C CA . TRP A 1 194 ? 24.989 -4.567 -12.050 1.00 50.09 194 TRP A CA 1
ATOM 1417 C C . TRP A 1 194 ? 26.439 -5.056 -12.057 1.00 50.09 194 TRP A C 1
ATOM 1419 O O . TRP A 1 194 ? 27.294 -4.452 -11.416 1.00 50.09 194 TRP A O 1
ATOM 1429 N N . GLU A 1 195 ? 26.731 -6.120 -12.804 1.00 49.31 195 GLU A N 1
ATOM 1430 C CA . GLU A 1 195 ? 28.083 -6.680 -12.932 1.00 49.31 195 GLU A CA 1
ATOM 1431 C C . GLU A 1 195 ? 28.984 -5.879 -13.887 1.00 49.31 195 GLU A C 1
ATOM 1433 O O . GLU A 1 195 ? 30.203 -5.934 -13.762 1.00 49.31 195 GLU A O 1
ATOM 1438 N N . HIS A 1 196 ? 28.389 -5.085 -14.785 1.00 53.50 196 HIS A N 1
ATOM 1439 C CA . HIS A 1 196 ? 29.094 -4.262 -15.776 1.00 53.50 196 HIS A CA 1
ATOM 1440 C C . HIS A 1 196 ? 29.223 -2.783 -15.359 1.00 53.50 196 HIS A C 1
ATOM 1442 O O . HIS A 1 196 ? 29.600 -1.926 -16.164 1.00 53.50 196 HIS A O 1
ATOM 1448 N N . LEU A 1 197 ? 28.915 -2.449 -14.099 1.00 54.50 197 LEU A N 1
ATOM 1449 C CA . LEU A 1 197 ? 29.159 -1.116 -13.539 1.00 54.50 197 LEU A CA 1
ATOM 1450 C C . LEU A 1 197 ? 30.658 -0.780 -13.614 1.00 54.50 197 LEU A C 1
ATOM 1452 O O . LEU A 1 197 ? 31.481 -1.416 -12.963 1.00 54.50 197 LEU A O 1
ATOM 1456 N N . GLY A 1 198 ? 31.002 0.241 -14.406 1.00 54.06 198 GLY A N 1
ATOM 1457 C CA . GLY A 1 198 ? 32.387 0.664 -14.652 1.00 54.06 198 GLY A CA 1
ATOM 1458 C C . GLY A 1 198 ? 32.983 0.187 -15.981 1.00 54.06 198 GLY A C 1
ATOM 1459 O O . GLY A 1 198 ? 34.096 0.588 -16.318 1.00 54.06 198 GLY A O 1
ATOM 1460 N N . GLU A 1 199 ? 32.256 -0.616 -16.761 1.00 61.75 199 GLU A N 1
ATOM 1461 C CA . GLU A 1 199 ? 32.634 -0.948 -18.137 1.00 61.75 199 GLU A CA 1
ATOM 1462 C C . GLU A 1 199 ? 32.286 0.192 -19.106 1.00 61.75 199 GLU A C 1
ATOM 1464 O O . GLU A 1 199 ? 31.296 0.901 -18.927 1.00 61.75 199 GLU A O 1
ATOM 1469 N N . ALA A 1 200 ? 33.097 0.368 -20.154 1.00 55.72 200 ALA A N 1
ATOM 1470 C CA . ALA A 1 200 ? 32.984 1.497 -21.083 1.00 55.72 200 ALA A CA 1
ATOM 1471 C C . ALA A 1 200 ? 31.669 1.528 -21.892 1.00 55.72 200 ALA A C 1
ATOM 1473 O O . ALA A 1 200 ? 31.256 2.596 -22.339 1.00 55.72 200 ALA A O 1
ATOM 1474 N N . ASP A 1 201 ? 31.002 0.381 -22.044 1.00 57.41 201 ASP A N 1
ATOM 1475 C CA . ASP A 1 201 ? 29.771 0.233 -22.836 1.00 57.41 201 ASP A CA 1
ATOM 1476 C C . ASP A 1 201 ? 28.488 0.323 -21.990 1.00 57.41 201 ASP A C 1
ATOM 1478 O O . ASP A 1 201 ? 27.374 0.150 -22.494 1.00 57.41 201 ASP A O 1
ATOM 1482 N N . THR A 1 202 ? 28.631 0.582 -20.691 1.00 58.78 202 THR A N 1
ATOM 1483 C CA . THR A 1 202 ? 27.521 0.662 -19.744 1.00 58.78 202 THR A CA 1
ATOM 1484 C C . THR A 1 202 ? 26.903 2.054 -19.776 1.00 58.78 202 THR A C 1
ATOM 1486 O O . THR A 1 202 ? 27.565 3.052 -19.488 1.00 58.78 202 THR A O 1
ATOM 1489 N N . ARG A 1 203 ? 25.610 2.137 -20.109 1.00 60.19 203 ARG A N 1
ATOM 1490 C CA . ARG A 1 203 ? 24.863 3.401 -20.119 1.00 60.19 203 ARG A CA 1
ATOM 1491 C C . ARG A 1 203 ? 24.002 3.496 -18.866 1.00 60.19 203 ARG A C 1
ATOM 1493 O O . ARG A 1 203 ? 23.231 2.587 -18.568 1.00 60.19 203 ARG A O 1
ATOM 1500 N N . GLY A 1 204 ? 24.160 4.595 -18.137 1.00 61.44 204 GLY A N 1
ATOM 1501 C CA . GLY A 1 204 ? 23.325 4.947 -16.994 1.00 61.44 204 GLY A CA 1
ATOM 1502 C C . GLY A 1 204 ? 22.380 6.090 -17.342 1.00 61.44 204 GLY A C 1
ATOM 1503 O O . GLY A 1 204 ? 22.759 7.011 -18.066 1.00 61.44 204 GLY A O 1
ATOM 1504 N N . ALA A 1 205 ? 21.173 6.041 -16.798 1.00 66.62 205 ALA A N 1
ATOM 1505 C CA . ALA A 1 205 ? 20.182 7.100 -16.878 1.00 66.62 205 ALA A CA 1
ATOM 1506 C C . ALA A 1 205 ? 19.646 7.407 -15.479 1.00 66.62 205 ALA A C 1
ATOM 1508 O O . ALA A 1 205 ? 19.496 6.508 -14.652 1.00 66.62 205 ALA A O 1
ATOM 1509 N N . VAL A 1 206 ? 19.351 8.680 -15.221 1.00 71.25 206 VAL A N 1
ATOM 1510 C CA . VAL A 1 206 ? 18.681 9.129 -13.997 1.00 71.25 206 VAL A CA 1
ATOM 1511 C C . VAL A 1 206 ? 17.513 10.012 -14.390 1.00 71.25 206 VAL A C 1
ATOM 1513 O O . VAL A 1 206 ? 17.641 10.857 -15.275 1.00 71.25 206 VAL A O 1
ATOM 1516 N N . SER A 1 207 ? 16.384 9.829 -13.718 1.00 73.94 207 SER A N 1
ATOM 1517 C CA . SER A 1 207 ? 15.158 10.562 -13.991 1.00 73.94 207 SER A CA 1
ATOM 1518 C C . SER A 1 207 ? 14.413 10.939 -12.715 1.00 73.94 207 SER A C 1
ATOM 1520 O O . SER A 1 207 ? 14.549 10.239 -11.712 1.00 73.94 207 SER A O 1
ATOM 1522 N N . PRO A 1 208 ? 13.643 12.041 -12.702 1.00 80.38 208 PRO A N 1
ATOM 1523 C CA . PRO A 1 208 ? 12.752 12.356 -11.589 1.00 80.38 208 PRO A CA 1
ATOM 1524 C C . PRO A 1 208 ? 11.657 11.294 -11.447 1.00 80.38 208 PRO A C 1
ATOM 1526 O O . PRO A 1 208 ? 11.116 10.838 -12.434 1.00 80.38 208 PRO A O 1
ATOM 1529 N N . MET A 1 209 ? 11.275 10.931 -10.232 1.00 85.44 209 MET A N 1
ATOM 1530 C CA . MET A 1 209 ? 10.257 9.913 -9.974 1.00 85.44 209 MET A CA 1
ATOM 1531 C C . MET A 1 209 ? 9.138 10.481 -9.103 1.00 85.44 209 MET A C 1
ATOM 1533 O O . MET A 1 209 ? 9.408 11.183 -8.125 1.00 85.44 209 MET A O 1
ATOM 1537 N N . GLY A 1 210 ? 7.897 10.130 -9.429 1.00 89.56 210 GLY A N 1
ATOM 1538 C CA . GLY A 1 210 ? 6.736 10.259 -8.559 1.00 89.56 210 GLY A CA 1
ATOM 1539 C C . GLY A 1 210 ? 6.195 8.885 -8.175 1.00 89.56 210 GLY A C 1
ATOM 1540 O O . GLY A 1 210 ? 6.266 7.938 -8.947 1.00 89.56 210 GLY A O 1
ATOM 1541 N N . SER A 1 211 ? 5.651 8.762 -6.972 1.00 91.62 211 SER A N 1
ATOM 1542 C CA . SER A 1 211 ? 4.960 7.552 -6.531 1.00 91.62 211 SER A CA 1
ATOM 1543 C C . SER A 1 211 ? 3.781 7.912 -5.644 1.00 91.62 211 SER A C 1
ATOM 1545 O O . SER A 1 211 ? 3.865 8.828 -4.826 1.00 91.62 211 SER A O 1
ATOM 1547 N N . ILE A 1 212 ? 2.686 7.181 -5.787 1.00 93.94 212 ILE A N 1
ATOM 1548 C CA . ILE A 1 212 ? 1.574 7.194 -4.844 1.00 93.94 212 ILE A CA 1
ATOM 1549 C C . ILE A 1 212 ? 1.310 5.759 -4.414 1.00 93.94 212 ILE A C 1
ATOM 1551 O O . ILE A 1 212 ? 1.254 4.862 -5.247 1.00 93.94 212 ILE A O 1
ATOM 1555 N N . SER A 1 213 ? 1.190 5.506 -3.114 1.00 93.75 213 SER A N 1
ATOM 1556 C CA . SER A 1 213 ? 0.936 4.150 -2.622 1.00 93.75 213 SER A CA 1
ATOM 1557 C C . SER A 1 213 ? 0.028 4.126 -1.408 1.00 93.75 213 SER A C 1
ATOM 1559 O O . SER A 1 213 ? 0.070 5.010 -0.554 1.00 93.75 213 SER A O 1
ATOM 1561 N N . ALA A 1 214 ? -0.793 3.087 -1.329 1.00 94.56 214 ALA A N 1
ATOM 1562 C CA . ALA A 1 214 ? -1.590 2.748 -0.170 1.00 94.56 214 ALA A CA 1
ATOM 1563 C C . ALA A 1 214 ? -0.939 1.568 0.555 1.00 94.56 214 ALA A C 1
ATOM 1565 O O . ALA A 1 214 ? -0.659 0.531 -0.046 1.00 94.56 214 ALA A O 1
ATOM 1566 N N . GLU A 1 215 ? -0.715 1.712 1.858 1.00 93.75 215 GLU A N 1
ATOM 1567 C CA . GLU A 1 215 ? -0.249 0.630 2.726 1.00 93.75 215 GLU A CA 1
ATOM 1568 C C . GLU A 1 215 ? -1.367 0.167 3.646 1.00 93.75 215 GLU A C 1
ATOM 1570 O O . GLU A 1 215 ? -1.980 0.995 4.321 1.00 93.75 215 GLU A O 1
ATOM 1575 N N . LEU A 1 216 ? -1.568 -1.148 3.728 1.00 92.38 216 LEU A N 1
ATOM 1576 C CA . LEU A 1 216 ? -2.572 -1.794 4.568 1.00 92.38 216 LEU A CA 1
ATOM 1577 C C . LEU A 1 216 ? -1.923 -2.829 5.488 1.00 92.38 216 LEU A C 1
ATOM 1579 O O . LEU A 1 216 ? -1.003 -3.544 5.094 1.00 92.38 216 LEU A O 1
ATOM 1583 N N . GLY A 1 217 ? -2.428 -2.942 6.715 1.00 87.56 217 GLY A N 1
ATOM 1584 C CA . GLY A 1 217 ? -2.011 -3.970 7.667 1.00 87.56 217 GLY A CA 1
ATOM 1585 C C . GLY A 1 217 ? -1.531 -3.410 9.002 1.00 87.56 217 GLY A C 1
ATOM 1586 O O . GLY A 1 217 ? -1.935 -2.339 9.452 1.00 87.56 217 GLY A O 1
ATOM 1587 N N . SER A 1 218 ? -0.678 -4.174 9.678 1.00 86.12 218 SER A N 1
ATOM 1588 C CA . SER A 1 218 ? -0.215 -3.866 11.032 1.00 86.12 218 SER A CA 1
ATOM 1589 C C . SER A 1 218 ? 1.032 -2.969 11.040 1.00 86.12 218 SER A C 1
ATOM 1591 O O . SER A 1 218 ? 1.605 -2.611 10.011 1.00 86.12 218 SER A O 1
ATOM 1593 N N . LYS A 1 219 ? 1.512 -2.593 12.231 1.00 82.12 219 LYS A N 1
ATOM 1594 C CA . LYS A 1 219 ? 2.812 -1.907 12.362 1.00 82.12 219 LYS A CA 1
ATOM 1595 C C . LYS A 1 219 ? 4.004 -2.812 12.027 1.00 82.12 219 LYS A C 1
ATOM 1597 O O . LYS A 1 219 ? 5.057 -2.275 11.710 1.00 82.12 219 LYS A O 1
ATOM 1602 N N . ALA A 1 220 ? 3.828 -4.132 12.119 1.00 86.50 220 ALA A N 1
ATOM 1603 C CA . ALA A 1 220 ? 4.894 -5.112 11.933 1.00 86.50 220 ALA A CA 1
ATOM 1604 C C . ALA A 1 220 ? 4.943 -5.690 10.516 1.00 86.50 220 ALA A C 1
ATOM 1606 O O . ALA A 1 220 ? 6.024 -5.984 10.023 1.00 86.50 220 ALA A O 1
ATOM 1607 N N . VAL A 1 221 ? 3.779 -5.857 9.881 1.00 90.81 221 VAL A N 1
ATOM 1608 C CA . VAL A 1 221 ? 3.617 -6.442 8.543 1.00 90.81 221 VAL A CA 1
ATOM 1609 C C . VAL A 1 221 ? 2.578 -5.640 7.775 1.00 90.81 221 VAL A C 1
ATOM 1611 O O . VAL A 1 221 ? 1.468 -5.442 8.283 1.00 90.81 221 VAL A O 1
ATOM 1614 N N . ARG A 1 222 ? 2.937 -5.200 6.567 1.00 92.56 222 ARG A N 1
ATOM 1615 C CA . ARG A 1 222 ? 2.105 -4.378 5.686 1.00 92.56 222 ARG A CA 1
ATOM 1616 C C . ARG A 1 222 ? 2.116 -4.908 4.265 1.00 92.56 222 ARG A C 1
ATOM 1618 O O . ARG A 1 222 ? 3.182 -5.205 3.735 1.00 92.56 222 ARG A O 1
ATOM 1625 N N . GLY A 1 223 ? 0.945 -4.978 3.650 1.00 93.88 223 GLY A N 1
ATOM 1626 C CA . GLY A 1 223 ? 0.817 -5.005 2.199 1.00 93.88 223 GLY A CA 1
ATOM 1627 C C . GLY A 1 223 ? 0.823 -3.581 1.654 1.00 93.88 223 GLY A C 1
ATOM 1628 O O . GLY A 1 223 ? 0.466 -2.637 2.365 1.00 93.88 223 GLY A O 1
ATOM 1629 N N . PHE A 1 224 ? 1.220 -3.417 0.400 1.00 94.44 224 PHE A N 1
ATOM 1630 C CA . PHE A 1 224 ? 1.052 -2.154 -0.300 1.00 94.44 224 PHE A CA 1
ATOM 1631 C C . PHE A 1 224 ? 0.665 -2.356 -1.756 1.00 94.44 224 PHE A C 1
ATOM 1633 O O . PHE A 1 224 ? 1.035 -3.357 -2.368 1.00 94.44 224 PHE A O 1
ATOM 1640 N N . VAL A 1 225 ? -0.023 -1.356 -2.292 1.00 95.00 225 VAL A N 1
ATOM 1641 C CA . VAL A 1 225 ? -0.291 -1.176 -3.717 1.00 95.00 225 VAL A CA 1
ATOM 1642 C C . VAL A 1 225 ? 0.028 0.268 -4.081 1.00 95.00 225 VAL A C 1
ATOM 1644 O O . VAL A 1 225 ? -0.204 1.170 -3.273 1.00 95.00 225 VAL A O 1
ATOM 1647 N N . GLY A 1 226 ? 0.596 0.509 -5.253 1.00 92.50 226 GLY A N 1
ATOM 1648 C CA . GLY A 1 226 ? 0.959 1.852 -5.676 1.00 92.50 226 GLY A CA 1
ATOM 1649 C C . GLY A 1 226 ? 1.049 2.021 -7.179 1.00 92.50 226 GLY A C 1
ATOM 1650 O O . GLY A 1 226 ? 0.981 1.063 -7.943 1.00 92.50 226 GLY A O 1
ATOM 1651 N N . LEU A 1 227 ? 1.196 3.277 -7.573 1.00 90.81 227 LEU A N 1
ATOM 1652 C CA . LEU A 1 227 ? 1.519 3.705 -8.921 1.00 90.81 227 LEU A CA 1
ATOM 1653 C C . LEU A 1 227 ? 2.819 4.489 -8.857 1.00 90.81 227 LEU A C 1
ATOM 1655 O O . LEU A 1 227 ? 2.980 5.376 -8.015 1.00 90.81 227 LEU A O 1
ATOM 1659 N N . ASP A 1 228 ? 3.726 4.170 -9.763 1.00 85.81 228 ASP A N 1
ATOM 1660 C CA . ASP A 1 228 ? 5.012 4.825 -9.902 1.00 85.81 228 ASP A CA 1
ATOM 1661 C C . ASP A 1 228 ? 5.105 5.442 -11.296 1.00 85.81 228 ASP A C 1
ATOM 1663 O O . ASP A 1 228 ? 4.740 4.819 -12.296 1.00 85.81 228 ASP A O 1
ATOM 1667 N N . SER A 1 229 ? 5.597 6.675 -11.358 1.00 83.94 229 SER A N 1
ATOM 1668 C CA . SER A 1 229 ? 5.944 7.354 -12.595 1.00 83.94 229 SER A CA 1
ATOM 1669 C C . SER A 1 229 ? 7.420 7.720 -12.579 1.00 83.94 229 SER A C 1
ATOM 1671 O O . SER A 1 229 ? 7.917 8.365 -11.655 1.00 83.94 229 SER A O 1
ATOM 1673 N N . ALA A 1 230 ? 8.132 7.315 -13.622 1.00 67.06 230 ALA A N 1
ATOM 1674 C CA . ALA A 1 230 ? 9.490 7.759 -13.886 1.00 67.06 230 ALA A CA 1
ATOM 1675 C C . ALA A 1 230 ? 9.623 8.005 -15.398 1.00 67.06 230 ALA A C 1
ATOM 1677 O O . ALA A 1 230 ? 9.252 7.135 -16.188 1.00 67.06 230 ALA A O 1
ATOM 1678 N N . PRO A 1 231 ? 10.119 9.169 -15.851 1.00 51.09 231 PRO A N 1
ATOM 1679 C CA . PRO A 1 231 ? 10.609 9.326 -17.205 1.00 51.09 231 PRO A CA 1
ATOM 1680 C C . PRO A 1 231 ? 11.812 8.410 -17.371 1.00 51.09 231 PRO A C 1
ATOM 1682 O O . PRO A 1 231 ? 12.930 8.776 -17.039 1.00 51.09 231 PRO A O 1
ATOM 1685 N N . PHE A 1 232 ? 11.629 7.215 -17.906 1.00 55.91 232 PHE A N 1
ATOM 1686 C CA . PHE A 1 232 ? 12.782 6.468 -18.364 1.00 55.91 232 PHE A CA 1
ATOM 1687 C C . PHE A 1 232 ? 13.364 7.212 -19.567 1.00 55.91 232 PHE A C 1
ATOM 1689 O O . PHE A 1 232 ? 12.771 7.257 -20.645 1.00 55.91 232 PHE A O 1
ATOM 1696 N N . ALA A 1 233 ? 14.546 7.807 -19.392 1.00 46.16 233 ALA A N 1
ATOM 1697 C CA . ALA A 1 233 ? 15.407 8.070 -20.536 1.00 46.16 233 ALA A CA 1
ATOM 1698 C C . ALA A 1 233 ? 15.724 6.688 -21.115 1.00 46.16 233 ALA A C 1
ATOM 1700 O O . ALA A 1 233 ? 16.370 5.866 -20.462 1.00 46.16 233 ALA A O 1
ATOM 1701 N N . THR A 1 234 ? 15.095 6.378 -22.244 1.00 42.84 234 THR A N 1
ATOM 1702 C CA . THR A 1 234 ? 14.996 5.014 -22.753 1.00 42.84 234 THR A CA 1
ATOM 1703 C C . THR A 1 234 ? 16.366 4.380 -22.976 1.00 42.84 234 THR A C 1
ATOM 1705 O O . THR A 1 234 ? 17.353 5.028 -23.314 1.00 42.84 234 THR A O 1
ATOM 1708 N N . TRP A 1 235 ? 16.385 3.050 -22.875 1.00 43.25 235 TRP A N 1
ATOM 1709 C CA . TRP A 1 235 ? 17.403 2.168 -23.450 1.00 43.25 235 TRP A CA 1
ATOM 1710 C C . TRP A 1 235 ? 17.413 2.156 -24.990 1.00 43.25 235 TRP A C 1
ATOM 1712 O O . TRP A 1 235 ? 18.071 1.304 -25.590 1.00 43.25 235 TRP A O 1
ATOM 1722 N N . ALA A 1 236 ? 16.692 3.069 -25.643 1.00 35.44 236 ALA A N 1
ATOM 1723 C CA . ALA A 1 236 ? 16.785 3.277 -27.074 1.00 35.44 236 ALA A CA 1
ATOM 1724 C C . ALA A 1 236 ? 17.928 4.255 -27.364 1.00 35.44 236 ALA A C 1
ATOM 1726 O O . ALA A 1 236 ? 18.348 5.057 -26.537 1.00 35.44 236 ALA A O 1
ATOM 1727 N N . SER A 1 237 ? 18.496 4.136 -28.549 1.00 39.62 237 SER A N 1
ATOM 1728 C CA . SER A 1 237 ? 19.723 4.785 -29.001 1.00 39.62 237 SER A CA 1
ATOM 1729 C C . SER A 1 237 ? 19.746 6.324 -28.987 1.00 39.62 237 SER A C 1
ATOM 1731 O O . SER A 1 237 ? 20.779 6.873 -29.371 1.00 39.62 237 SER A O 1
ATOM 1733 N N . ASP A 1 238 ? 18.691 7.011 -28.537 1.00 42.38 238 ASP A N 1
ATOM 1734 C CA . ASP A 1 238 ? 18.585 8.470 -28.555 1.00 42.38 238 ASP A CA 1
ATOM 1735 C C . ASP A 1 238 ? 18.168 9.067 -27.186 1.00 42.38 238 ASP A C 1
ATOM 1737 O O . ASP A 1 238 ? 17.044 8.852 -26.730 1.00 42.38 238 ASP A O 1
ATOM 1741 N N . PRO A 1 239 ? 19.034 9.869 -26.531 1.00 43.41 239 PRO A N 1
ATOM 1742 C CA . PRO A 1 239 ? 18.710 10.624 -25.315 1.00 43.41 239 PRO A CA 1
ATOM 1743 C C . PRO A 1 239 ? 17.521 11.591 -25.445 1.00 43.41 239 PRO A C 1
ATOM 1745 O O . PRO A 1 239 ? 17.081 12.138 -24.433 1.00 43.41 239 PRO A O 1
ATOM 1748 N N . GLN A 1 240 ? 17.039 11.856 -26.664 1.00 40.12 240 GLN A N 1
ATOM 1749 C CA . GLN A 1 240 ? 15.899 12.736 -26.929 1.00 40.12 240 GLN A CA 1
ATOM 1750 C C . GLN A 1 240 ? 14.540 12.015 -26.900 1.00 40.12 240 GLN A C 1
ATOM 1752 O O . GLN A 1 240 ? 13.509 12.684 -26.852 1.00 40.12 240 GLN A O 1
ATOM 1757 N N . GLU A 1 241 ? 14.514 10.680 -26.850 1.00 46.06 241 GLU A N 1
ATOM 1758 C CA . GLU A 1 241 ? 13.287 9.881 -26.737 1.00 46.06 241 GLU A CA 1
ATOM 1759 C C . GLU A 1 241 ? 13.036 9.476 -25.274 1.00 46.06 241 GLU A C 1
ATOM 1761 O O . GLU A 1 241 ? 13.262 8.341 -24.844 1.00 46.06 241 GLU A O 1
ATOM 1766 N N . GLY A 1 242 ? 12.605 10.444 -24.462 1.00 48.72 242 GLY A N 1
ATOM 1767 C CA . GLY A 1 242 ? 12.162 10.180 -23.093 1.00 48.72 242 GLY A CA 1
ATOM 1768 C C . GLY A 1 242 ? 10.820 9.451 -23.106 1.00 48.72 242 GLY A C 1
ATOM 1769 O O . GLY A 1 242 ? 9.825 10.018 -23.552 1.00 48.72 242 GLY A O 1
ATOM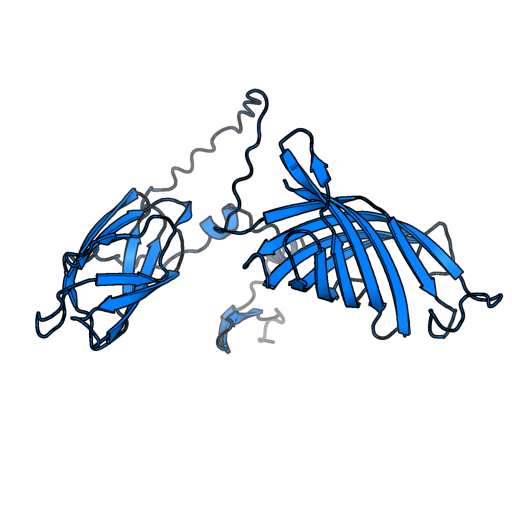 1770 N N . LEU A 1 243 ? 10.770 8.216 -22.603 1.00 53.41 243 LEU A N 1
ATOM 1771 C CA . LEU A 1 243 ? 9.521 7.475 -22.444 1.00 53.41 243 LEU A CA 1
ATOM 1772 C C . LEU A 1 243 ? 9.109 7.535 -20.977 1.00 53.41 243 LEU A C 1
ATOM 1774 O O . LEU A 1 243 ? 9.818 7.067 -20.088 1.00 53.41 243 LEU A O 1
ATOM 1778 N N . HIS A 1 244 ? 7.954 8.132 -20.706 1.00 55.66 244 HIS A N 1
ATOM 1779 C CA . HIS A 1 244 ? 7.378 8.094 -19.370 1.00 55.66 244 HIS A CA 1
ATOM 1780 C C . HIS A 1 244 ? 6.842 6.696 -19.098 1.00 55.66 244 HIS A C 1
ATOM 1782 O O . HIS A 1 244 ? 5.923 6.225 -19.765 1.00 55.66 244 HIS A O 1
ATOM 1788 N N . VAL A 1 245 ? 7.434 6.030 -18.115 1.00 66.81 245 VAL A N 1
ATOM 1789 C CA . VAL A 1 245 ? 6.974 4.730 -17.656 1.00 66.81 245 VAL A CA 1
ATOM 1790 C C . VAL A 1 245 ? 6.037 4.965 -16.489 1.00 66.81 245 VAL A C 1
ATOM 1792 O O . VAL A 1 245 ? 6.418 5.546 -15.471 1.00 66.81 245 VAL A O 1
ATOM 1795 N N . LEU A 1 246 ? 4.803 4.513 -16.673 1.00 80.06 246 LEU A N 1
ATOM 1796 C CA . LEU A 1 246 ? 3.834 4.337 -15.610 1.00 80.06 246 LEU A CA 1
ATOM 1797 C C . LEU A 1 246 ? 3.780 2.846 -15.281 1.00 80.06 246 LEU A C 1
ATOM 1799 O O . LEU A 1 246 ? 3.625 2.017 -16.183 1.00 80.06 246 LEU A O 1
ATOM 1803 N N . ALA A 1 247 ? 3.929 2.509 -14.005 1.00 84.06 247 ALA A N 1
ATOM 1804 C CA . ALA A 1 247 ? 3.871 1.132 -13.542 1.00 84.06 247 ALA A CA 1
ATOM 1805 C C . ALA A 1 247 ? 3.051 1.023 -12.257 1.00 84.06 247 ALA A C 1
ATOM 1807 O O . ALA A 1 247 ? 3.130 1.880 -11.375 1.00 84.06 247 ALA A O 1
ATOM 1808 N N . GLY A 1 248 ? 2.264 -0.045 -12.162 1.00 90.25 248 GLY A N 1
ATOM 1809 C CA . GLY A 1 248 ? 1.619 -0.450 -10.923 1.00 90.25 248 GLY A CA 1
ATOM 1810 C C . GLY A 1 248 ? 2.564 -1.315 -10.104 1.00 90.25 248 GLY A C 1
ATOM 1811 O O . GLY A 1 248 ? 3.183 -2.234 -10.638 1.00 90.25 248 GLY A O 1
ATOM 1812 N N . SER A 1 249 ? 2.658 -1.051 -8.806 1.00 92.56 249 SER A N 1
ATOM 1813 C CA . SER A 1 249 ? 3.485 -1.820 -7.883 1.00 92.56 249 SER A CA 1
ATOM 1814 C C . SER A 1 249 ? 2.668 -2.451 -6.765 1.00 92.56 249 SER A C 1
ATOM 1816 O O . SER A 1 249 ? 1.674 -1.904 -6.288 1.00 92.56 249 SER A O 1
ATOM 1818 N N . VAL A 1 250 ? 3.100 -3.634 -6.337 1.00 95.62 250 VAL A N 1
ATOM 1819 C CA . VAL A 1 250 ? 2.504 -4.376 -5.225 1.00 95.62 250 VAL A CA 1
ATOM 1820 C C . VAL A 1 250 ? 3.596 -5.087 -4.445 1.00 95.62 250 VAL A C 1
ATOM 1822 O O . VAL A 1 250 ? 4.590 -5.548 -5.007 1.00 95.62 250 VAL A O 1
ATOM 1825 N N . GLY A 1 251 ? 3.426 -5.209 -3.136 1.00 95.06 251 GLY A N 1
ATOM 1826 C CA . GLY A 1 251 ? 4.358 -5.986 -2.336 1.00 95.06 251 GLY A CA 1
ATOM 1827 C C . GLY A 1 251 ? 3.985 -6.064 -0.872 1.00 95.06 251 GLY A C 1
ATOM 1828 O O . GLY A 1 251 ? 2.930 -5.600 -0.436 1.00 95.06 251 GLY A O 1
ATOM 1829 N N . PHE A 1 252 ? 4.898 -6.648 -0.107 1.00 95.88 252 PHE A N 1
ATOM 1830 C CA . PHE A 1 252 ? 4.751 -6.832 1.327 1.00 95.88 252 PHE A CA 1
ATOM 1831 C C . PHE A 1 252 ? 6.018 -6.373 2.025 1.00 95.88 252 PHE A C 1
ATOM 1833 O O . PHE A 1 252 ? 7.121 -6.558 1.521 1.00 95.88 252 PHE A O 1
ATOM 1840 N N . GLN A 1 253 ? 5.867 -5.782 3.201 1.00 95.81 253 GLN A N 1
ATOM 1841 C CA . GLN A 1 253 ? 6.973 -5.304 4.011 1.00 95.81 253 GLN A CA 1
ATOM 1842 C C . GLN A 1 253 ? 6.794 -5.754 5.452 1.00 95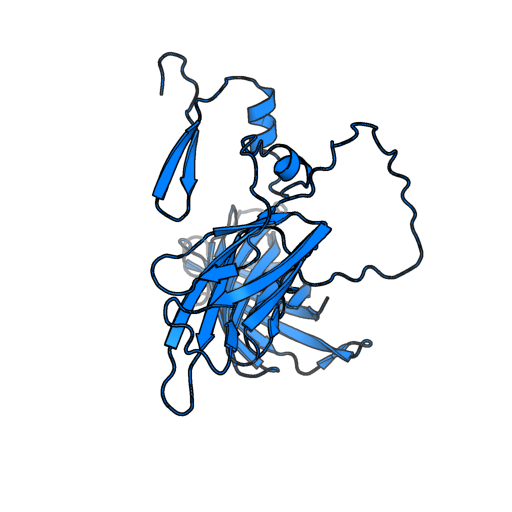.81 253 GLN A C 1
ATOM 1844 O O . GLN A 1 253 ? 5.677 -5.788 5.973 1.00 95.81 253 GLN A O 1
ATOM 1849 N N . ALA A 1 254 ? 7.908 -6.061 6.105 1.00 95.94 254 ALA A N 1
ATOM 1850 C CA . ALA A 1 254 ? 7.957 -6.354 7.524 1.00 95.94 254 ALA A CA 1
ATOM 1851 C C . ALA A 1 254 ? 9.013 -5.488 8.217 1.00 95.94 254 ALA A C 1
ATOM 1853 O O . ALA A 1 254 ? 10.028 -5.120 7.622 1.00 95.94 254 ALA A O 1
ATOM 1854 N N . GLY A 1 255 ? 8.778 -5.143 9.481 1.00 94.25 255 GLY A N 1
ATOM 1855 C CA . GLY A 1 255 ? 9.722 -4.356 10.268 1.00 94.25 255 GLY A CA 1
ATOM 1856 C C . GLY A 1 255 ? 9.084 -3.611 11.431 1.00 94.25 255 GLY A C 1
ATOM 1857 O O . GLY A 1 255 ? 8.094 -4.046 12.012 1.00 94.25 255 GLY A O 1
ATOM 1858 N N . SER A 1 256 ? 9.685 -2.486 11.802 1.00 92.56 256 SER A N 1
ATOM 1859 C CA . SER A 1 256 ? 9.158 -1.577 12.816 1.00 92.56 256 SER A CA 1
ATOM 1860 C C . SER A 1 256 ? 8.278 -0.492 12.181 1.00 92.56 256 SER A C 1
ATOM 1862 O O . SER A 1 256 ? 8.090 -0.422 10.967 1.00 92.56 256 SER A O 1
ATOM 1864 N N . SER A 1 257 ? 7.748 0.416 13.002 1.00 86.81 257 SER A N 1
ATOM 1865 C CA . SER A 1 257 ? 7.043 1.599 12.494 1.00 86.81 257 SER A CA 1
ATOM 1866 C C . SER A 1 257 ? 7.955 2.604 11.781 1.00 86.81 257 SER A C 1
ATOM 1868 O O . SER A 1 257 ? 7.448 3.448 11.049 1.00 86.81 257 SER A O 1
ATOM 1870 N N . SER A 1 258 ? 9.270 2.550 12.018 1.00 91.56 258 SER A N 1
ATOM 1871 C CA . SER A 1 258 ? 10.253 3.498 11.479 1.00 91.56 258 SER A CA 1
ATOM 1872 C C . SER A 1 258 ? 11.170 2.899 10.416 1.00 91.56 258 SER A C 1
ATOM 1874 O O . SER A 1 258 ? 11.843 3.660 9.725 1.00 91.56 258 SER A O 1
ATOM 1876 N N . LEU A 1 259 ? 11.218 1.571 10.285 1.00 96.25 259 LEU A N 1
ATOM 1877 C CA . LEU A 1 259 ? 12.028 0.871 9.295 1.00 96.25 259 LEU A CA 1
ATOM 1878 C C . LEU A 1 259 ? 11.322 -0.409 8.851 1.00 96.25 259 LEU A C 1
ATOM 1880 O O . LEU A 1 259 ? 11.064 -1.286 9.674 1.00 96.25 259 LEU A O 1
ATOM 1884 N N . GLN A 1 260 ? 11.042 -0.524 7.559 1.00 96.31 260 GLN A N 1
ATOM 1885 C CA . GLN A 1 260 ? 10.377 -1.669 6.950 1.00 96.31 260 GLN A CA 1
ATOM 1886 C C . GLN A 1 260 ? 11.136 -2.115 5.708 1.00 96.31 260 GLN A C 1
ATOM 1888 O O . GLN A 1 260 ? 11.718 -1.295 5.000 1.00 96.31 260 GLN A O 1
ATOM 1893 N N . VAL A 1 261 ? 11.146 -3.420 5.464 1.00 97.88 261 VAL A N 1
ATOM 1894 C CA . VAL A 1 261 ? 11.784 -4.018 4.295 1.00 97.88 261 VAL A CA 1
ATOM 1895 C C . VAL A 1 261 ? 10.936 -5.166 3.776 1.00 97.88 261 VAL A C 1
ATOM 1897 O O . VAL A 1 261 ? 10.326 -5.899 4.557 1.00 97.88 261 VAL A O 1
ATOM 1900 N N . GLY A 1 262 ? 10.906 -5.358 2.465 1.00 97.31 262 GLY A N 1
ATOM 1901 C CA . GLY A 1 262 ? 10.338 -6.574 1.907 1.00 97.31 262 GLY A CA 1
ATOM 1902 C C . GLY A 1 262 ? 10.290 -6.607 0.388 1.00 97.31 262 GLY A C 1
ATOM 1903 O O . GLY A 1 262 ? 10.724 -5.657 -0.271 1.00 97.31 262 GLY A O 1
ATOM 1904 N N . PRO A 1 263 ? 9.825 -7.734 -0.167 1.00 97.12 263 PRO A N 1
ATOM 1905 C CA . PRO A 1 263 ? 9.751 -7.922 -1.600 1.00 97.12 263 PRO A CA 1
ATOM 1906 C C . PRO A 1 263 ? 8.624 -7.089 -2.209 1.00 97.12 263 PRO A C 1
ATOM 1908 O O . PRO A 1 263 ? 7.562 -6.890 -1.609 1.00 97.12 263 PRO A O 1
ATOM 1911 N N . TYR A 1 264 ? 8.841 -6.655 -3.443 1.00 95.50 264 TYR A N 1
ATOM 1912 C CA . TYR A 1 264 ? 7.802 -6.055 -4.263 1.00 95.50 264 TYR A CA 1
ATOM 1913 C C . TYR A 1 264 ? 7.968 -6.428 -5.732 1.00 95.50 264 TYR A C 1
ATOM 1915 O O . TYR A 1 264 ? 9.046 -6.835 -6.166 1.00 95.50 264 TYR A O 1
ATOM 1923 N N . GLY A 1 265 ? 6.887 -6.285 -6.485 1.00 91.50 265 GLY A N 1
ATOM 1924 C CA . GLY A 1 265 ? 6.885 -6.342 -7.936 1.00 91.50 265 GLY A CA 1
ATOM 1925 C C . GLY A 1 265 ? 6.318 -5.059 -8.520 1.00 91.50 265 GLY A C 1
ATOM 1926 O O . GLY A 1 265 ? 5.515 -4.379 -7.876 1.00 91.50 265 GLY A O 1
ATOM 1927 N N . THR A 1 266 ? 6.740 -4.745 -9.739 1.00 89.56 266 THR A N 1
ATOM 1928 C CA . THR A 1 266 ? 6.144 -3.689 -10.557 1.00 89.56 266 THR A CA 1
ATOM 1929 C C . THR A 1 266 ? 5.788 -4.237 -11.931 1.00 89.56 266 THR A C 1
ATOM 1931 O O . THR A 1 266 ? 6.498 -5.096 -12.467 1.00 89.56 266 THR A O 1
ATOM 1934 N N . LEU A 1 267 ? 4.698 -3.735 -12.496 1.00 86.00 267 LEU A N 1
ATOM 1935 C CA . LEU A 1 267 ? 4.263 -4.036 -13.848 1.00 86.00 267 LEU A CA 1
ATOM 1936 C C . LEU A 1 267 ? 3.704 -2.766 -14.488 1.00 86.00 267 LEU A C 1
ATOM 1938 O O . LEU A 1 267 ? 2.720 -2.190 -14.028 1.00 86.00 267 LEU A O 1
ATOM 1942 N N . GLY A 1 268 ? 4.353 -2.331 -15.555 1.00 78.62 268 GLY A N 1
ATOM 1943 C CA . GLY A 1 268 ? 3.906 -1.278 -16.450 1.00 78.62 268 GLY A CA 1
ATOM 1944 C C . GLY A 1 268 ? 3.938 -1.764 -17.893 1.00 78.62 268 GLY A C 1
ATOM 1945 O O . GLY A 1 268 ? 4.394 -2.867 -18.189 1.00 78.62 268 GLY A O 1
ATOM 1946 N N . TRP A 1 269 ? 3.486 -0.911 -18.807 1.00 66.75 269 TRP A N 1
ATOM 1947 C CA . TRP A 1 269 ? 3.450 -1.212 -20.243 1.00 66.75 269 TRP A CA 1
ATOM 1948 C C . TRP A 1 269 ? 4.822 -1.621 -20.815 1.00 66.75 269 TRP A C 1
ATOM 1950 O O . TRP A 1 269 ? 4.910 -2.537 -21.627 1.00 66.75 269 TRP A O 1
ATOM 1960 N N . ALA A 1 270 ? 5.895 -0.952 -20.378 1.00 65.69 270 ALA A N 1
ATOM 1961 C CA . ALA A 1 270 ? 7.245 -1.138 -20.919 1.00 65.69 270 ALA A CA 1
ATOM 1962 C C . ALA A 1 270 ? 8.242 -1.761 -19.927 1.00 65.69 270 ALA A C 1
ATOM 1964 O O . ALA A 1 270 ? 9.353 -2.113 -20.322 1.00 65.69 270 ALA A O 1
ATOM 1965 N N . VAL A 1 271 ? 7.875 -1.881 -18.648 1.00 71.62 271 VAL A N 1
ATOM 1966 C CA . VAL A 1 271 ? 8.764 -2.395 -17.599 1.00 71.62 271 VAL A CA 1
ATOM 1967 C C . VAL A 1 271 ? 8.019 -3.383 -16.717 1.00 71.62 271 VAL A C 1
ATOM 1969 O O . VAL A 1 271 ? 6.888 -3.146 -16.306 1.00 71.62 271 VAL A O 1
ATOM 1972 N N . GLY A 1 272 ? 8.674 -4.487 -16.391 1.00 77.69 272 GLY A N 1
ATOM 1973 C CA . GLY A 1 272 ? 8.212 -5.426 -15.383 1.00 77.69 272 GLY A CA 1
ATOM 1974 C C . GLY A 1 272 ? 9.402 -5.898 -14.572 1.00 77.69 272 GLY A C 1
ATOM 1975 O O . GLY A 1 272 ? 10.494 -6.096 -15.112 1.00 77.69 272 GLY A O 1
ATOM 1976 N N . GLY A 1 273 ? 9.219 -6.071 -13.271 1.00 85.69 273 GLY A N 1
ATOM 1977 C CA . GLY A 1 273 ? 10.327 -6.492 -12.434 1.00 85.69 273 GLY A CA 1
ATOM 1978 C C . GLY A 1 273 ? 9.936 -6.893 -11.029 1.00 85.69 273 GLY A C 1
ATOM 1979 O O . GLY A 1 273 ? 8.831 -6.634 -10.553 1.00 85.69 273 GLY A O 1
ATOM 1980 N N . LEU A 1 274 ? 10.884 -7.554 -10.378 1.00 90.56 274 LEU A N 1
ATOM 1981 C CA . LEU A 1 274 ? 10.798 -7.995 -8.993 1.00 90.56 274 LEU A CA 1
ATOM 1982 C C . LEU A 1 274 ? 11.976 -7.416 -8.226 1.00 90.56 274 LEU A C 1
ATOM 1984 O O . LEU A 1 274 ? 13.088 -7.313 -8.746 1.00 90.56 274 LEU A O 1
ATOM 1988 N N . GLY A 1 275 ? 11.746 -7.031 -6.981 1.00 92.50 275 GLY A N 1
ATOM 1989 C CA . GLY A 1 275 ? 12.737 -6.291 -6.230 1.00 92.50 275 GLY A CA 1
ATOM 1990 C C . GLY A 1 275 ? 12.520 -6.287 -4.732 1.00 92.50 275 GLY A C 1
ATOM 1991 O O . GLY A 1 275 ? 11.654 -6.966 -4.181 1.00 92.50 275 GLY A O 1
ATOM 1992 N N 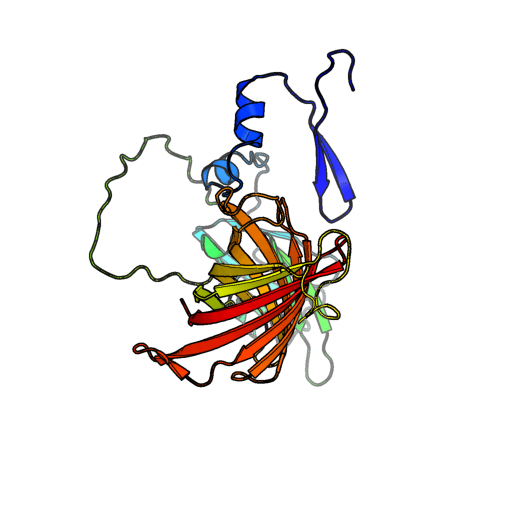. MET A 1 276 ? 13.339 -5.475 -4.080 1.00 96.75 276 MET A N 1
ATOM 1993 C CA . MET A 1 276 ? 13.292 -5.192 -2.657 1.00 96.75 276 MET A CA 1
ATOM 1994 C C . MET A 1 276 ? 12.943 -3.725 -2.444 1.00 96.75 276 MET A C 1
ATOM 1996 O O . MET A 1 276 ? 13.493 -2.843 -3.103 1.00 96.75 276 MET A O 1
ATOM 2000 N N . ARG A 1 277 ? 12.052 -3.472 -1.491 1.00 95.62 277 ARG A N 1
ATOM 2001 C CA . ARG A 1 277 ? 11.660 -2.145 -1.021 1.00 95.62 277 ARG A CA 1
ATOM 2002 C C . ARG A 1 277 ? 12.137 -1.978 0.416 1.00 95.62 277 ARG A C 1
ATOM 2004 O O . ARG A 1 277 ? 11.925 -2.863 1.243 1.00 95.62 277 ARG A O 1
ATOM 2011 N N . LEU A 1 278 ? 12.779 -0.852 0.699 1.00 97.38 278 LEU A N 1
ATOM 2012 C CA . LEU A 1 278 ? 13.203 -0.413 2.021 1.00 97.38 278 LEU A CA 1
ATOM 2013 C C . LEU A 1 278 ? 12.552 0.938 2.300 1.00 97.38 278 LEU A C 1
ATOM 2015 O O . LEU A 1 278 ? 12.738 1.883 1.540 1.00 97.38 278 LEU A O 1
ATOM 2019 N N . VAL A 1 279 ? 11.838 1.050 3.411 1.00 96.69 279 VAL A N 1
ATOM 2020 C CA . VAL A 1 279 ? 11.186 2.288 3.833 1.00 96.69 279 VAL A CA 1
ATOM 2021 C C . VAL A 1 279 ? 11.672 2.655 5.218 1.00 96.69 279 VAL A C 1
ATOM 2023 O O . VAL A 1 279 ? 11.581 1.857 6.149 1.00 96.69 279 VAL A O 1
ATOM 2026 N N . SER A 1 280 ? 12.145 3.885 5.381 1.00 97.44 280 SER A N 1
ATOM 2027 C CA . SER A 1 280 ? 12.496 4.437 6.678 1.00 97.44 280 SER A CA 1
ATOM 2028 C C . SER A 1 280 ? 11.781 5.756 6.911 1.00 97.44 280 SER A C 1
ATOM 2030 O O . SER A 1 280 ? 11.827 6.664 6.088 1.00 97.44 280 SER A O 1
ATOM 2032 N N . ARG A 1 281 ? 11.120 5.871 8.061 1.00 95.94 281 ARG A N 1
ATOM 2033 C CA . ARG A 1 281 ? 10.294 7.025 8.444 1.00 95.94 281 ARG A CA 1
ATOM 2034 C C . ARG A 1 281 ? 10.733 7.576 9.799 1.00 95.94 281 ARG A C 1
ATOM 2036 O O . ARG A 1 281 ? 9.982 7.469 10.770 1.00 95.94 281 ARG A O 1
ATOM 2043 N N . PRO A 1 282 ? 11.970 8.089 9.920 1.00 95.56 282 PRO A N 1
ATOM 2044 C CA . PRO A 1 282 ? 12.475 8.568 11.202 1.00 95.56 282 PRO A CA 1
ATOM 2045 C C . PRO A 1 282 ? 11.975 9.979 11.545 1.00 95.56 282 PRO A C 1
ATOM 2047 O O . PRO A 1 282 ? 12.190 10.436 12.665 1.00 95.56 282 PRO A O 1
ATOM 2050 N N . PHE A 1 283 ? 11.330 10.675 10.604 1.00 96.25 283 PHE A N 1
ATOM 2051 C CA . PHE A 1 283 ? 10.957 12.079 10.740 1.00 96.25 283 PHE A CA 1
ATOM 2052 C C . PHE A 1 283 ? 9.440 12.266 10.822 1.00 96.25 283 PHE A C 1
ATOM 2054 O O . PHE A 1 283 ? 8.655 11.369 10.505 1.00 96.25 283 PHE A O 1
ATOM 2061 N N . GLN A 1 284 ? 9.031 13.469 11.219 1.00 96.50 284 GLN A N 1
ATOM 2062 C CA . GLN A 1 284 ? 7.652 13.941 11.150 1.00 96.50 284 GLN A CA 1
ATOM 2063 C C . GLN A 1 284 ? 7.607 15.249 10.358 1.00 96.50 284 GLN A C 1
ATOM 2065 O O . GLN A 1 284 ? 8.531 16.058 10.449 1.00 96.50 284 GLN A O 1
ATOM 2070 N N . ASP A 1 285 ? 6.556 15.445 9.567 1.00 92.81 285 ASP A N 1
ATOM 2071 C CA . ASP A 1 285 ? 6.309 16.709 8.880 1.00 92.81 285 ASP A CA 1
ATOM 2072 C C . ASP A 1 285 ? 5.768 17.779 9.851 1.00 92.81 285 ASP A C 1
ATOM 2074 O O . ASP A 1 285 ? 5.541 17.535 11.038 1.00 92.81 285 ASP A O 1
ATOM 2078 N N . PHE A 1 286 ? 5.519 18.987 9.342 1.00 92.88 286 PHE A N 1
ATOM 2079 C CA . PHE A 1 286 ? 4.981 20.103 10.132 1.00 92.88 286 PHE A CA 1
ATOM 2080 C C . PHE A 1 286 ? 3.575 19.848 10.713 1.00 92.88 286 PHE A C 1
ATOM 2082 O O . PHE A 1 286 ? 3.115 20.610 11.560 1.00 92.88 286 PHE A O 1
ATOM 2089 N N . ARG A 1 287 ? 2.883 18.788 10.271 1.00 93.50 287 ARG A N 1
ATOM 2090 C CA . ARG A 1 287 ? 1.568 18.347 10.763 1.00 93.50 287 ARG A CA 1
ATOM 2091 C C . ARG A 1 287 ? 1.694 17.192 11.764 1.00 93.50 287 ARG A C 1
ATOM 2093 O O . ARG A 1 287 ? 0.674 16.658 12.193 1.00 93.50 287 ARG A O 1
ATOM 2100 N N . GLY A 1 288 ? 2.918 16.788 12.119 1.00 93.12 288 GLY A N 1
ATOM 2101 C CA . GLY A 1 288 ? 3.196 15.649 12.995 1.00 93.12 288 GLY A CA 1
ATOM 2102 C C . GLY A 1 288 ? 3.027 14.288 12.314 1.00 93.12 288 GLY A C 1
ATOM 2103 O O . GLY A 1 288 ? 3.011 13.262 12.997 1.00 93.12 288 GLY A O 1
ATOM 2104 N N . ARG A 1 289 ? 2.883 14.246 10.983 1.00 92.88 289 ARG A N 1
ATOM 2105 C CA . ARG A 1 289 ? 2.705 12.997 10.234 1.00 92.88 289 ARG A CA 1
ATOM 2106 C C . ARG A 1 289 ? 4.062 12.376 9.906 1.00 92.88 289 ARG A C 1
ATOM 2108 O O . ARG A 1 289 ? 4.970 13.112 9.524 1.00 92.88 289 ARG A O 1
ATOM 2115 N N . PRO A 1 290 ? 4.233 11.048 10.025 1.00 93.06 290 PRO A N 1
ATOM 2116 C CA . PRO A 1 290 ? 5.481 10.392 9.661 1.00 93.06 290 PRO A CA 1
ATOM 2117 C C . PRO A 1 290 ? 5.902 10.679 8.212 1.00 93.06 290 PRO A C 1
ATOM 2119 O O . PRO A 1 290 ? 5.086 10.679 7.291 1.00 93.06 290 PRO A O 1
ATOM 2122 N N . THR A 1 291 ? 7.198 10.898 8.016 1.00 96.94 291 THR A N 1
ATOM 2123 C CA . THR A 1 291 ? 7.826 11.161 6.716 1.00 96.94 291 THR A CA 1
ATOM 2124 C C . THR A 1 291 ? 9.242 10.583 6.710 1.00 96.94 291 THR A C 1
ATOM 2126 O O . THR A 1 291 ? 9.824 10.316 7.768 1.00 96.94 291 THR A O 1
ATOM 2129 N N . GLY A 1 292 ? 9.802 10.337 5.531 1.00 96.94 292 GLY A N 1
ATOM 2130 C CA . GLY A 1 292 ? 11.157 9.812 5.423 1.00 96.94 292 GLY A CA 1
ATOM 2131 C C . GLY A 1 292 ? 11.517 9.391 4.014 1.00 96.94 292 GLY A C 1
ATOM 2132 O O . GLY A 1 292 ? 11.078 10.012 3.057 1.00 96.94 292 GLY A O 1
ATOM 2133 N N . PHE A 1 293 ? 12.336 8.359 3.896 1.00 96.75 293 PHE A N 1
ATOM 2134 C CA . PHE A 1 293 ? 12.933 7.923 2.644 1.00 96.75 293 PHE A CA 1
ATOM 2135 C C . PHE A 1 293 ? 12.524 6.495 2.314 1.00 96.75 293 PHE A C 1
ATOM 2137 O O . PHE A 1 293 ? 12.439 5.621 3.177 1.00 96.75 293 PHE A O 1
ATOM 2144 N N . GLU A 1 294 ? 12.308 6.265 1.034 1.00 95.94 294 GLU A N 1
ATOM 2145 C CA . GLU A 1 294 ? 12.097 4.960 0.451 1.00 95.94 294 GLU A CA 1
ATOM 2146 C C . GLU A 1 294 ? 13.171 4.708 -0.596 1.00 95.94 294 GLU A C 1
ATOM 2148 O O . GLU A 1 294 ? 13.504 5.587 -1.388 1.00 95.94 294 GLU A O 1
ATOM 2153 N N . VAL A 1 295 ? 13.706 3.494 -0.586 1.00 95.62 295 VAL A N 1
ATOM 2154 C CA . VAL A 1 295 ? 14.642 2.999 -1.586 1.00 95.62 295 VAL A CA 1
ATOM 2155 C C . VAL A 1 295 ? 14.087 1.699 -2.134 1.00 95.62 295 VAL A C 1
ATOM 2157 O O . VAL A 1 295 ? 13.674 0.825 -1.366 1.00 95.62 295 VAL A O 1
ATOM 2160 N N . ARG A 1 296 ? 14.098 1.543 -3.454 1.00 92.06 296 ARG A N 1
ATOM 2161 C CA . ARG A 1 296 ? 13.755 0.279 -4.096 1.00 92.06 296 ARG A CA 1
ATOM 2162 C C . ARG A 1 296 ? 14.871 -0.153 -5.024 1.00 92.06 296 ARG A C 1
ATOM 2164 O O . ARG A 1 296 ? 15.413 0.654 -5.765 1.00 92.06 296 ARG A O 1
ATOM 2171 N N . ALA A 1 297 ? 15.194 -1.434 -4.986 1.00 90.56 297 ALA A N 1
ATOM 2172 C CA . ALA A 1 297 ? 16.109 -2.065 -5.923 1.00 90.56 297 ALA A CA 1
ATOM 2173 C C . ALA A 1 297 ? 15.335 -3.143 -6.671 1.00 90.56 297 ALA A C 1
ATOM 2175 O O . ALA A 1 297 ? 14.705 -3.990 -6.037 1.00 90.56 297 ALA A O 1
ATOM 2176 N N . MET A 1 298 ? 15.355 -3.102 -7.995 1.00 86.19 298 MET A N 1
ATOM 2177 C CA . MET A 1 298 ? 14.579 -3.988 -8.847 1.00 86.19 298 MET A CA 1
ATOM 2178 C C . MET A 1 298 ? 15.445 -4.660 -9.897 1.00 86.19 298 MET A C 1
ATOM 2180 O O . MET A 1 298 ? 16.352 -4.064 -10.480 1.00 86.19 298 MET A O 1
ATOM 2184 N N . TRP A 1 299 ? 15.096 -5.913 -10.152 1.00 83.56 299 TRP A N 1
ATOM 2185 C CA . TRP A 1 299 ? 15.526 -6.672 -11.303 1.00 83.56 299 TRP A CA 1
ATOM 2186 C C . TRP A 1 299 ? 14.430 -6.654 -12.371 1.00 83.56 299 TRP A C 1
ATOM 2188 O O . TRP A 1 299 ? 13.297 -7.064 -12.115 1.00 83.56 299 TRP A O 1
ATOM 2198 N N . ILE A 1 300 ? 14.776 -6.171 -13.562 1.00 77.38 300 ILE A N 1
ATOM 2199 C CA . ILE A 1 300 ? 13.875 -6.054 -14.709 1.00 77.38 300 ILE A CA 1
ATOM 2200 C C . ILE A 1 300 ? 13.881 -7.361 -15.499 1.00 77.38 300 ILE A C 1
ATOM 2202 O O . ILE A 1 300 ? 14.935 -7.846 -15.926 1.00 77.38 300 ILE A O 1
ATOM 2206 N N . VAL A 1 301 ? 12.691 -7.911 -15.724 1.00 66.62 301 VAL A N 1
ATOM 2207 C CA . VAL A 1 301 ? 12.466 -9.185 -16.416 1.00 66.62 301 VAL A CA 1
ATOM 2208 C C . VAL A 1 301 ? 11.841 -8.907 -17.791 1.00 66.62 301 VAL A C 1
ATOM 2210 O O . VAL A 1 301 ? 10.919 -8.100 -17.869 1.00 66.62 301 VAL A O 1
ATOM 2213 N N . PRO A 1 302 ? 12.292 -9.557 -18.885 1.00 56.88 302 PRO A N 1
ATOM 2214 C CA . PRO A 1 302 ? 13.362 -10.560 -18.977 1.00 56.88 302 PRO A CA 1
ATOM 2215 C C . PRO A 1 302 ? 14.760 -9.969 -19.233 1.00 56.88 302 PRO A C 1
ATOM 2217 O O . PRO A 1 302 ? 15.721 -10.717 -19.372 1.00 56.88 302 PRO A O 1
ATOM 2220 N N . GLN A 1 303 ? 14.887 -8.644 -19.323 1.00 57.09 303 GLN A N 1
ATOM 2221 C CA . GLN A 1 303 ? 16.057 -7.954 -19.890 1.00 57.09 303 GLN A CA 1
ATOM 2222 C C . GLN A 1 303 ? 17.326 -7.982 -19.013 1.00 57.09 303 GLN A C 1
ATOM 2224 O O . GLN A 1 303 ? 18.321 -7.352 -19.356 1.00 57.09 303 GLN A O 1
ATOM 2229 N N . LEU A 1 304 ? 17.320 -8.722 -17.898 1.00 57.19 304 LEU A N 1
ATOM 2230 C CA . LEU A 1 304 ? 18.425 -8.815 -16.938 1.00 57.19 304 LEU A CA 1
ATOM 2231 C C . LEU A 1 304 ? 18.923 -7.427 -16.463 1.00 57.19 304 LEU A C 1
ATOM 2233 O O . LEU A 1 304 ? 20.103 -7.227 -16.163 1.00 57.19 304 LEU A O 1
ATOM 2237 N N . GLY A 1 305 ? 17.999 -6.463 -16.413 1.00 65.94 305 GLY A N 1
ATOM 2238 C CA . GLY A 1 305 ? 18.245 -5.051 -16.125 1.00 65.94 305 GLY A CA 1
ATOM 2239 C C . GLY A 1 305 ? 18.158 -4.711 -14.640 1.00 65.94 305 GLY A C 1
ATOM 2240 O O . GLY A 1 305 ? 17.524 -5.428 -13.869 1.00 65.94 305 GLY A O 1
ATOM 2241 N N . GLY A 1 306 ? 18.782 -3.613 -14.229 1.00 74.31 306 GLY A N 1
ATOM 2242 C CA . GLY A 1 306 ? 18.784 -3.143 -12.848 1.00 74.31 306 GLY A CA 1
ATOM 2243 C C . GLY A 1 306 ? 18.213 -1.741 -12.711 1.00 74.31 306 GLY A C 1
ATOM 2244 O O . GLY A 1 306 ? 18.681 -0.830 -13.390 1.00 74.31 306 GLY A O 1
ATOM 2245 N N . GLU A 1 307 ? 17.267 -1.557 -11.796 1.00 79.56 307 GLU A N 1
ATOM 2246 C CA . GLU A 1 307 ? 16.758 -0.235 -11.427 1.00 79.56 307 GLU A CA 1
ATOM 2247 C C . GLU A 1 307 ? 16.923 -0.002 -9.927 1.00 79.56 307 GLU A C 1
ATOM 2249 O O . GLU A 1 307 ? 16.655 -0.882 -9.104 1.00 79.56 307 GLU A O 1
ATOM 2254 N N . LEU A 1 308 ? 17.372 1.198 -9.576 1.00 86.12 308 LEU A N 1
ATOM 2255 C CA . LEU A 1 308 ? 17.396 1.702 -8.217 1.00 86.12 308 LEU A CA 1
ATOM 2256 C C . LEU A 1 308 ? 16.568 2.981 -8.158 1.00 86.12 308 LEU A C 1
ATOM 2258 O O . LEU A 1 308 ? 16.885 3.963 -8.824 1.00 86.12 308 LEU A O 1
ATOM 2262 N N . THR A 1 309 ? 15.556 3.003 -7.305 1.00 87.75 309 THR A N 1
ATOM 2263 C CA . THR A 1 309 ? 14.782 4.208 -7.027 1.00 87.75 309 THR A CA 1
ATOM 2264 C C . THR A 1 309 ? 15.009 4.671 -5.603 1.00 87.75 309 THR A C 1
ATOM 2266 O O . THR A 1 309 ? 15.200 3.868 -4.687 1.00 87.75 309 THR A O 1
ATOM 2269 N N . ALA A 1 310 ? 15.011 5.985 -5.417 1.00 92.81 310 ALA A N 1
ATOM 2270 C CA . ALA A 1 310 ? 15.077 6.606 -4.108 1.00 92.81 310 ALA A CA 1
ATOM 2271 C C . ALA A 1 310 ? 14.142 7.814 -4.079 1.00 92.81 310 ALA A C 1
ATOM 2273 O O . ALA A 1 310 ? 14.259 8.714 -4.913 1.00 92.81 310 ALA A O 1
ATOM 2274 N N . CYS A 1 311 ? 13.224 7.853 -3.117 1.00 94.56 311 CYS A N 1
ATOM 2275 C CA . CYS A 1 311 ? 12.282 8.953 -2.966 1.00 94.56 311 CYS A CA 1
ATOM 2276 C C . CYS A 1 311 ? 12.089 9.363 -1.510 1.00 94.56 311 CYS A C 1
ATOM 2278 O O . CYS A 1 311 ? 12.296 8.591 -0.574 1.00 94.56 311 CYS A O 1
ATOM 2280 N N . TRP A 1 312 ? 11.695 10.618 -1.327 1.00 97.44 312 TRP A N 1
ATOM 2281 C CA . TRP A 1 312 ? 11.199 11.118 -0.058 1.00 97.44 312 TRP A CA 1
ATOM 2282 C C . TRP A 1 312 ? 9.686 10.923 -0.004 1.00 97.44 312 TRP A C 1
ATOM 2284 O O . TRP A 1 312 ? 9.007 11.273 -0.965 1.00 97.44 312 TRP A O 1
ATOM 2294 N N . GLN A 1 313 ? 9.160 10.394 1.100 1.00 95.94 313 GLN A N 1
ATOM 2295 C CA . GLN A 1 313 ? 7.749 10.059 1.269 1.00 95.94 313 GLN A CA 1
ATOM 2296 C C . GLN A 1 313 ? 7.043 10.913 2.316 1.00 95.94 313 GLN A C 1
ATOM 2298 O O . GLN A 1 313 ? 7.538 11.090 3.433 1.00 95.94 313 GLN A O 1
ATOM 2303 N N . TRP A 1 314 ? 5.825 11.341 1.996 1.00 96.31 314 TRP A N 1
ATOM 2304 C CA . TRP A 1 314 ? 4.898 12.030 2.889 1.00 96.31 314 TRP A CA 1
ATOM 2305 C C . TRP A 1 314 ? 3.610 11.234 3.038 1.00 96.31 314 TRP A C 1
ATOM 2307 O O . TRP A 1 314 ? 3.052 10.763 2.048 1.00 96.31 314 TRP A O 1
ATOM 2317 N N . GLN A 1 315 ? 3.109 11.138 4.268 1.00 94.81 315 GLN A N 1
ATOM 2318 C CA . GLN A 1 315 ? 1.765 10.630 4.507 1.00 94.81 315 GLN A CA 1
ATOM 2319 C C . GLN A 1 315 ? 0.718 11.705 4.162 1.00 94.81 315 GLN A C 1
ATOM 2321 O O . GLN A 1 315 ? 0.773 12.830 4.686 1.00 94.81 315 GLN A O 1
ATOM 2326 N N . LEU A 1 316 ? -0.228 11.354 3.288 1.00 91.69 316 LEU A N 1
ATOM 2327 C CA . LEU A 1 316 ? -1.336 12.216 2.859 1.00 91.69 316 LEU A CA 1
ATOM 2328 C C . LEU A 1 316 ? -2.481 12.274 3.878 1.00 91.69 316 LEU A C 1
ATOM 2330 O O . LEU A 1 316 ? -2.589 11.374 4.738 1.00 91.69 316 LEU A O 1
#

Sequence (316 aa):
EDADGCPDLLVADAEGHGAQVRGSCDDEIAAAAEADATLDASVMASLSFPDEVLHPPPDEIVIGEAWQVVDVRVGDRLRSRLTLGDGTATTWRSEGGPPGFEVARDGTMSLNALPSDLGRWRVSVRWGSGPVVHWSGFELAVWPADTPIDETPVPLEVVADAGRVETRPLVPGASLWLGLGAAGAVAKTNGTTWEHLGEADTRGAVSPMGSISAELGSKAVRGFVGLDSAPFATWASDPQEGLHVLAGSVGFQAGSSSLQVGPYGTLGWAVGGLGMRLVSRPFQDFRGRPTGFEVRAMWIVPQLGGELTACWQWQL

Secondary structure (DSSP, 8-state):
--TT-PPPEEEE-TTS-EEEEPPP--HHHHHHHSS-----HHHHHS-------PPPPPSEEEESSS--EEEEETT-EEEEEEEETT-----EEEEES-TT-EE-TTSEEEEE--GGG-EEEEEEEEE-STT--EEEEEEEEEEPP----------------SS------SSTT-EEEEEEEEEEEEEETTB-SSTTTT-TTEEEEEEEEEEEEEEEE-SSEEEEEEEEEEEEE-SSS-TT-EEEEEEEEEEEEEE-SSEEEEEEEEEESS-EEEEEEEEEEEEE-TTS-EEEEEEEEEEETTTTEEEEEEEEEEE-